Protein AF-A0A645BEC1-F1 (afdb_monomer_lite)

Foldseek 3Di:
DQCCCVPVVVNHGDPLVVVLCVLLPDDPPPPDDDDDDDDDDDDDDDDYDDDDDDDDDDDDDDDDDDDPPPDPPDPDPPPAAFEEWEWADVDQTKTAEAPAQLQSLCVSLRHHYLRPVDPGIDRDDLVSNLVRGLEYEYECPPPHADPPRDQVSQCDDPRRHYYDYDHNLLRRDDDSSVVCSSVRCCVRCVVVD

pLDDT: mean 81.05, std 24.25, range [28.83, 98.69]

InterPro domains:
  IPR054828 Vitamin B12-binding protein [NF038402] (78-176)

Organism: NCBI:txid1076179

Sequence (193 aa):
MRRLFVAALGVGEPGWLVEAARVWGPSGDTGSAVAGDAGAESADVESAGSESVGVESTGPESVGVEPTGSEPTGPQPTASRPTVAIAIWRDPWMVVGGRTYTSDVLERLGFANAFGGADRYPHVDVAAIRAAADLVLLPDEPYAFGPDDGPEVFRGGEHPVPSVCLDGRSITWYGPAMVGARRYLEEILAPWR

Radius of gyration: 27.13 Å; chains: 1; bounding box: 61×73×74 Å

Structure (mmCIF, N/CA/C/O backbone):
data_AF-A0A645BEC1-F1
#
_entry.id   AF-A0A645BEC1-F1
#
loop_
_atom_site.group_PDB
_atom_site.id
_atom_site.type_symbol
_atom_site.label_atom_id
_atom_site.label_alt_id
_atom_site.label_comp_id
_atom_site.label_asym_id
_atom_site.label_entity_id
_atom_site.label_seq_id
_atom_site.pdbx_PDB_ins_code
_atom_site.Cartn_x
_atom_site.Cartn_y
_atom_site.Cartn_z
_atom_site.occupancy
_atom_site.B_iso_or_equiv
_atom_site.auth_seq_id
_atom_site.auth_comp_id
_atom_site.auth_asym_id
_atom_site.auth_atom_id
_atom_site.pdbx_PDB_model_num
ATOM 1 N N . MET A 1 1 ? -16.064 -2.427 11.822 1.00 87.12 1 MET A N 1
ATOM 2 C CA . MET A 1 1 ? -15.439 -2.248 13.156 1.00 87.12 1 MET A CA 1
ATOM 3 C C . MET A 1 1 ? -16.340 -1.556 14.191 1.00 87.12 1 MET A C 1
ATOM 5 O O . MET A 1 1 ? -16.393 -2.074 15.295 1.00 87.12 1 MET A O 1
ATOM 9 N N . ARG A 1 2 ? -17.111 -0.491 13.888 1.00 90.81 2 ARG A N 1
ATOM 10 C CA . ARG A 1 2 ? -17.952 0.243 14.878 1.00 90.81 2 ARG A CA 1
ATOM 11 C C . ARG A 1 2 ? -18.780 -0.638 15.839 1.00 90.81 2 ARG A C 1
ATOM 13 O O . ARG A 1 2 ? -18.728 -0.426 17.045 1.00 90.81 2 ARG A O 1
ATOM 20 N N . ARG A 1 3 ? -19.486 -1.664 15.331 1.00 93.81 3 ARG A N 1
ATOM 21 C CA . ARG A 1 3 ? -20.292 -2.585 16.169 1.00 93.81 3 ARG A CA 1
ATOM 22 C C . ARG A 1 3 ? -19.471 -3.347 17.223 1.00 93.81 3 ARG A C 1
ATOM 24 O O . ARG A 1 3 ? -20.013 -3.626 18.282 1.00 93.81 3 ARG A O 1
ATOM 31 N N . LEU A 1 4 ? -18.194 -3.650 16.966 1.00 93.56 4 LEU A N 1
ATOM 32 C CA . LEU A 1 4 ? -17.321 -4.328 17.933 1.00 93.56 4 LEU A CA 1
ATOM 33 C C . LEU A 1 4 ? -17.120 -3.452 19.177 1.00 93.56 4 LEU A C 1
ATOM 35 O O . LEU A 1 4 ? -17.457 -3.863 20.280 1.00 93.56 4 LEU A O 1
ATOM 39 N N . PHE A 1 5 ? -16.645 -2.221 18.991 1.00 93.12 5 PHE A N 1
ATOM 40 C CA . PHE A 1 5 ? -16.343 -1.322 20.106 1.00 93.12 5 PHE A CA 1
ATOM 41 C C . PHE A 1 5 ? -17.599 -0.844 20.845 1.00 93.12 5 PHE A C 1
ATOM 43 O O . PHE A 1 5 ? -17.644 -0.902 22.072 1.00 93.12 5 PHE A O 1
ATOM 50 N N . VAL A 1 6 ? -18.643 -0.444 20.110 1.00 93.12 6 VAL A N 1
ATOM 51 C CA . VAL A 1 6 ? -19.861 0.116 20.715 1.00 93.12 6 VAL A CA 1
ATOM 52 C C . VAL A 1 6 ? -20.764 -0.970 21.304 1.00 93.12 6 VAL A C 1
ATOM 54 O O . VAL A 1 6 ? -21.188 -0.843 22.445 1.00 93.12 6 VAL A O 1
ATOM 57 N N . ALA A 1 7 ? -21.071 -2.032 20.548 1.00 92.25 7 ALA A N 1
ATOM 58 C CA . ALA A 1 7 ? -22.114 -2.990 20.931 1.00 92.25 7 ALA A CA 1
ATOM 59 C C . ALA A 1 7 ? -21.588 -4.271 21.598 1.00 92.25 7 ALA A C 1
ATOM 61 O O . ALA A 1 7 ? -22.313 -4.853 22.396 1.00 92.25 7 ALA A O 1
ATOM 62 N N . ALA A 1 8 ? -20.367 -4.722 21.284 1.00 94.50 8 ALA A N 1
ATOM 63 C CA . ALA A 1 8 ? -19.797 -5.929 21.895 1.00 94.50 8 ALA A CA 1
ATOM 64 C C . ALA A 1 8 ? -18.868 -5.631 23.085 1.00 94.50 8 ALA A C 1
ATOM 66 O O . ALA A 1 8 ? -18.820 -6.422 24.020 1.00 94.50 8 ALA A O 1
ATOM 67 N N . LEU A 1 9 ? -18.144 -4.504 23.061 1.00 95.56 9 LEU A N 1
ATOM 68 C CA . LEU A 1 9 ? -17.205 -4.116 24.125 1.00 95.56 9 LEU A CA 1
ATOM 69 C C . LEU A 1 9 ? -17.728 -2.998 25.045 1.00 95.56 9 LEU A C 1
ATOM 71 O O . LEU A 1 9 ? -17.229 -2.860 26.155 1.00 95.56 9 LEU A O 1
ATOM 75 N N . GLY A 1 10 ? -18.708 -2.198 24.610 1.00 95.62 10 GLY A N 1
ATOM 76 C CA . GLY A 1 10 ? -19.283 -1.109 25.413 1.00 95.62 10 GLY A CA 1
ATOM 77 C C . GLY A 1 10 ? -18.358 0.096 25.645 1.00 95.62 10 GLY A C 1
ATOM 78 O O . GLY A 1 10 ? -18.640 0.917 26.512 1.00 95.62 10 GLY A O 1
ATOM 79 N N . VAL A 1 11 ? -17.266 0.230 24.882 1.00 92.62 11 VAL A N 1
ATOM 80 C CA . VAL A 1 11 ? -16.194 1.229 25.111 1.00 92.62 11 VAL A CA 1
ATOM 81 C C . VAL A 1 11 ? -16.317 2.501 24.254 1.00 92.62 11 VAL A C 1
ATOM 83 O O . VAL A 1 11 ? -15.359 3.257 24.116 1.00 92.62 11 VAL A O 1
ATOM 86 N N . GLY A 1 12 ? -17.488 2.745 23.658 1.00 94.38 12 GLY A N 1
ATOM 87 C CA . GLY A 1 12 ? -17.703 3.850 22.714 1.00 94.38 12 GLY A CA 1
ATOM 88 C C . GLY A 1 12 ? -17.049 3.613 21.346 1.00 94.38 12 GLY A C 1
ATOM 89 O O . GLY A 1 12 ? -16.595 2.511 21.042 1.00 94.38 12 GLY A O 1
ATOM 90 N N . GLU A 1 13 ? -17.039 4.626 20.477 1.00 95.31 13 GLU A N 1
ATOM 91 C CA . GLU A 1 13 ? -16.350 4.541 19.182 1.00 95.31 13 GLU A CA 1
ATOM 92 C C . GLU A 1 13 ? -14.929 5.129 19.270 1.00 95.31 13 GLU A C 1
ATOM 94 O O . GLU A 1 13 ? -14.777 6.266 19.715 1.00 95.31 13 GLU A O 1
ATOM 99 N N . PRO A 1 14 ? -13.879 4.410 18.824 1.00 95.75 14 PRO A N 1
ATOM 100 C CA . PRO A 1 14 ? -12.521 4.945 18.830 1.00 95.75 14 PRO A CA 1
ATOM 101 C C . PRO A 1 14 ? -12.350 6.129 17.872 1.00 95.75 14 PRO A C 1
ATOM 103 O O . PRO A 1 14 ? -12.756 6.055 16.712 1.00 95.75 14 PRO A O 1
ATOM 106 N N . GLY A 1 15 ? -11.646 7.178 18.308 1.00 96.38 15 GLY A N 1
ATOM 107 C CA . GLY A 1 15 ? -11.397 8.374 17.489 1.00 96.38 15 GLY A CA 1
ATOM 108 C C . GLY A 1 15 ? -10.705 8.085 16.149 1.00 96.38 15 GLY A C 1
ATOM 109 O O . GLY A 1 15 ? -11.060 8.686 15.139 1.00 96.38 15 GLY A O 1
ATOM 110 N N . TRP A 1 16 ? -9.799 7.098 16.099 1.00 95.31 16 TRP A N 1
ATOM 111 C CA . TRP A 1 16 ? -9.160 6.672 14.845 1.00 95.31 16 TRP A CA 1
ATOM 112 C C . TRP A 1 16 ? -10.165 6.128 13.819 1.00 95.31 16 TRP A C 1
ATOM 114 O O . TRP A 1 16 ? -9.937 6.262 12.622 1.00 95.31 16 TRP A O 1
ATOM 124 N N . LEU A 1 17 ? -11.281 5.531 14.260 1.00 95.56 17 LEU A N 1
ATOM 125 C CA . LEU A 1 17 ? -12.302 4.979 13.367 1.00 95.56 17 LEU A CA 1
ATOM 126 C C . LEU A 1 17 ? -13.193 6.086 12.796 1.00 95.56 17 LEU A C 1
ATOM 128 O O . LEU A 1 17 ? -13.559 6.026 11.623 1.00 95.56 17 LEU A O 1
ATOM 132 N N . VAL A 1 18 ? -13.492 7.108 13.604 1.00 95.75 18 VAL A N 1
ATOM 133 C CA . VAL A 1 18 ? -14.190 8.324 13.158 1.00 95.75 18 VAL A CA 1
ATOM 134 C C . VAL A 1 18 ? -13.343 9.066 12.124 1.00 95.75 18 VAL A C 1
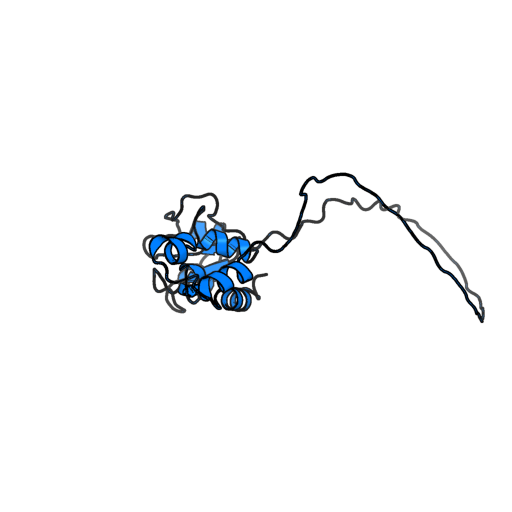ATOM 136 O O . VAL A 1 18 ? -13.839 9.398 11.050 1.00 95.75 18 VAL A O 1
ATOM 139 N N . GLU A 1 19 ? -12.052 9.260 12.407 1.00 95.44 19 GLU A N 1
ATOM 140 C CA . GLU A 1 19 ? -11.126 9.923 11.485 1.00 95.44 19 GLU A CA 1
ATOM 141 C C . GLU A 1 19 ? -10.924 9.117 10.197 1.00 95.44 19 GLU A C 1
ATOM 143 O O . GLU A 1 19 ? -11.034 9.667 9.103 1.00 95.44 19 GLU A O 1
ATOM 148 N N . ALA A 1 20 ? -10.729 7.797 10.292 1.00 94.94 20 ALA A N 1
ATOM 149 C CA . ALA A 1 20 ? -10.627 6.940 9.115 1.00 94.94 20 ALA A CA 1
ATOM 150 C C . ALA A 1 20 ? -11.896 7.007 8.245 1.00 94.94 20 ALA A C 1
ATOM 152 O O . ALA A 1 20 ? -11.789 7.099 7.026 1.00 94.94 20 ALA A O 1
ATOM 153 N N . ALA A 1 21 ? -13.091 7.024 8.848 1.00 93.81 21 ALA A N 1
ATOM 154 C CA . ALA A 1 21 ? -14.345 7.177 8.110 1.00 93.81 21 ALA A CA 1
ATOM 155 C C . ALA A 1 21 ? -14.478 8.558 7.438 1.00 93.81 21 ALA A C 1
ATOM 157 O O . ALA A 1 21 ? -14.995 8.637 6.326 1.00 93.81 21 ALA A O 1
ATOM 158 N N . ARG A 1 22 ? -13.986 9.629 8.076 1.00 95.12 22 ARG A N 1
ATOM 159 C CA . ARG A 1 22 ? -13.961 10.991 7.514 1.00 95.12 22 ARG A CA 1
ATOM 160 C C . ARG A 1 22 ? -12.992 11.123 6.335 1.00 95.12 22 ARG A C 1
ATOM 162 O O . ARG A 1 22 ? -13.306 11.794 5.361 1.00 95.12 22 ARG A O 1
ATOM 169 N N . VAL A 1 23 ? -11.816 10.505 6.440 1.00 95.38 23 VAL A N 1
ATOM 170 C CA . VAL A 1 23 ? -10.691 10.662 5.498 1.00 95.38 23 VAL A CA 1
ATOM 171 C C . VAL A 1 23 ? -10.770 9.690 4.314 1.00 95.38 23 VAL A C 1
ATOM 173 O O . VAL A 1 23 ? -10.412 10.052 3.192 1.00 95.38 23 VAL A O 1
ATOM 176 N N . TRP A 1 24 ? -11.247 8.464 4.544 1.00 94.44 24 TRP A N 1
ATOM 177 C CA . TRP A 1 24 ? -11.338 7.398 3.534 1.00 94.44 24 TRP A CA 1
ATOM 178 C C . TRP A 1 24 ? -12.768 7.085 3.079 1.00 94.44 24 TRP A C 1
ATOM 180 O O . TRP A 1 24 ? -12.957 6.235 2.201 1.00 94.44 24 TRP A O 1
ATOM 190 N N . GLY A 1 25 ? -13.772 7.739 3.670 1.00 90.94 25 GLY A N 1
ATOM 191 C CA . GLY A 1 25 ? -15.164 7.654 3.234 1.00 90.94 25 GLY A CA 1
ATOM 192 C C . GLY A 1 25 ? -15.350 8.092 1.774 1.00 90.94 25 GLY A C 1
ATOM 193 O O . GLY A 1 25 ? -14.432 8.649 1.169 1.00 90.94 25 GLY A O 1
ATOM 194 N N . PRO A 1 26 ? -16.519 7.815 1.172 1.00 85.06 26 PRO A N 1
ATOM 195 C CA . PRO A 1 26 ? -16.818 8.308 -0.166 1.00 85.06 26 PRO A CA 1
ATOM 196 C C . PRO A 1 26 ? -16.730 9.839 -0.190 1.00 85.06 26 PRO A C 1
ATOM 198 O O . PRO A 1 26 ? -17.404 10.515 0.590 1.00 85.06 26 PRO A O 1
ATOM 201 N N . SER A 1 27 ? -15.915 10.378 -1.099 1.00 69.31 27 SER A N 1
ATOM 202 C CA . SER A 1 27 ? -16.000 11.784 -1.492 1.00 69.31 27 SER A CA 1
ATOM 203 C C . SER A 1 27 ? -17.429 12.060 -1.959 1.00 69.31 27 SER A C 1
ATOM 205 O O . SER A 1 27 ? -17.992 11.258 -2.703 1.00 69.31 27 SER A O 1
ATOM 207 N N . GLY A 1 28 ? -18.023 13.153 -1.482 1.00 54.34 28 GLY A N 1
ATOM 208 C CA . GLY A 1 28 ? -19.454 13.430 -1.616 1.00 54.34 28 GLY A CA 1
ATOM 209 C C . GLY A 1 28 ? -19.919 13.846 -3.011 1.00 54.34 28 GLY A C 1
ATOM 210 O O . GLY A 1 28 ? -20.521 14.908 -3.140 1.00 54.34 28 GLY A O 1
ATOM 211 N N . ASP A 1 29 ? -19.723 13.003 -4.024 1.00 48.50 29 ASP A N 1
ATOM 212 C CA . ASP A 1 29 ? -20.559 13.039 -5.224 1.00 48.50 29 ASP A CA 1
ATOM 213 C C . ASP A 1 29 ? -21.917 12.424 -4.877 1.00 48.50 29 ASP A C 1
ATOM 215 O O . ASP A 1 29 ? -22.121 11.209 -4.924 1.00 48.50 29 ASP A O 1
ATOM 219 N N . THR A 1 30 ? -22.877 13.284 -4.531 1.00 48.91 30 THR A N 1
ATOM 220 C CA . THR A 1 30 ? -24.291 12.898 -4.383 1.00 48.91 30 THR A CA 1
ATOM 221 C C . THR A 1 30 ? -24.933 12.732 -5.771 1.00 48.91 30 THR A C 1
ATOM 223 O O . THR A 1 30 ? -25.912 13.389 -6.120 1.00 48.91 30 THR A O 1
ATOM 226 N N . GLY A 1 31 ? -24.335 11.876 -6.601 1.00 39.41 31 GLY A N 1
ATOM 227 C CA . GLY A 1 31 ? -24.750 11.610 -7.973 1.00 39.41 31 GLY A CA 1
ATOM 228 C C . GLY A 1 31 ? -25.944 10.660 -8.034 1.00 39.41 31 GLY A C 1
ATOM 229 O O . GLY A 1 31 ? -25.774 9.446 -8.011 1.00 39.41 31 GLY A O 1
ATOM 230 N N . SER A 1 32 ? -27.144 11.226 -8.182 1.00 39.94 32 SER A N 1
ATOM 231 C CA . SER A 1 32 ? -28.412 10.515 -8.417 1.00 39.94 32 SER A CA 1
ATOM 232 C C . SER A 1 32 ? -28.940 9.659 -7.253 1.00 39.94 32 SER A C 1
ATOM 234 O O . SER A 1 32 ? -29.057 8.435 -7.326 1.00 39.94 32 SER A O 1
ATOM 236 N N . ALA A 1 33 ? -29.396 10.341 -6.200 1.00 38.34 33 ALA A N 1
ATOM 237 C CA . ALA A 1 33 ? -30.586 9.880 -5.491 1.00 38.34 33 ALA A CA 1
ATOM 238 C C . ALA A 1 33 ? -31.824 10.376 -6.259 1.00 38.34 33 ALA A C 1
ATOM 240 O O . ALA A 1 33 ? -32.022 11.582 -6.393 1.00 38.34 33 ALA A O 1
ATOM 241 N N . VAL A 1 34 ? -32.664 9.464 -6.755 1.00 43.38 34 VAL A N 1
ATOM 242 C CA . VAL A 1 34 ? -33.959 9.821 -7.361 1.00 43.38 34 VAL A CA 1
ATOM 243 C C . VAL A 1 34 ? -34.962 10.224 -6.276 1.00 43.38 34 VAL A C 1
ATOM 245 O O . VAL A 1 34 ? -35.646 9.389 -5.689 1.00 43.38 34 VAL A O 1
ATOM 248 N N . ALA A 1 35 ? -35.050 11.530 -6.049 1.00 37.50 35 ALA A N 1
ATOM 249 C CA . ALA A 1 35 ? -36.202 12.244 -5.507 1.00 37.50 35 ALA A CA 1
ATOM 250 C C . ALA A 1 35 ? -36.497 13.378 -6.509 1.00 37.50 35 ALA A C 1
ATOM 252 O O . ALA A 1 35 ? -35.571 13.950 -7.072 1.00 37.50 35 ALA A O 1
ATOM 253 N N . GLY A 1 36 ? -37.734 13.706 -6.862 1.00 32.66 36 GLY A N 1
ATOM 254 C CA . GLY A 1 36 ? -38.940 13.675 -6.044 1.00 32.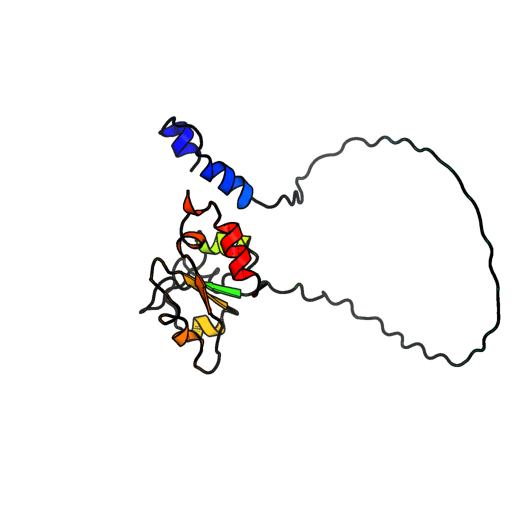66 36 GLY A CA 1
ATOM 255 C C . GLY A 1 36 ? -39.463 15.108 -6.050 1.00 32.66 36 GLY A C 1
ATOM 256 O O . GLY A 1 36 ? -38.961 15.937 -5.302 1.00 32.66 36 GLY A O 1
ATOM 257 N N . ASP A 1 37 ? -40.371 15.393 -6.982 1.00 33.84 37 ASP A N 1
ATOM 258 C CA . ASP A 1 37 ? -40.862 16.734 -7.322 1.00 33.84 37 ASP A CA 1
ATOM 259 C C . ASP A 1 37 ? -41.432 17.514 -6.123 1.00 33.84 37 ASP A C 1
ATOM 261 O O . ASP A 1 37 ? -42.259 16.973 -5.387 1.00 33.84 37 ASP A O 1
ATOM 265 N N . ALA A 1 38 ? -41.020 18.783 -5.975 1.00 33.44 38 ALA A N 1
ATOM 266 C CA . ALA A 1 38 ? -41.797 19.848 -5.331 1.00 33.44 38 ALA A CA 1
ATOM 267 C C . ALA A 1 38 ? -41.145 21.244 -5.485 1.00 33.44 38 ALA A C 1
ATOM 269 O O . ALA A 1 38 ? -40.113 21.521 -4.880 1.00 33.44 38 ALA A O 1
ATOM 270 N N . GLY A 1 39 ? -41.841 22.153 -6.178 1.00 28.83 39 GLY A N 1
ATOM 271 C CA . GLY A 1 39 ? -42.007 23.556 -5.755 1.00 28.83 39 GLY A CA 1
ATOM 272 C C . GLY A 1 39 ? -40.825 24.528 -5.894 1.00 28.83 39 GLY A C 1
ATOM 273 O O . GLY A 1 39 ? -40.002 24.662 -4.993 1.00 28.83 39 GLY A O 1
ATOM 274 N N . ALA A 1 40 ? -40.844 25.328 -6.962 1.00 31.59 40 ALA A N 1
ATOM 275 C CA . ALA A 1 40 ? -40.138 26.610 -7.027 1.00 31.59 40 ALA A CA 1
ATOM 276 C C . ALA A 1 40 ? -41.048 27.762 -6.563 1.00 31.59 40 ALA A C 1
ATOM 278 O O . ALA A 1 40 ? -42.249 27.707 -6.808 1.00 31.59 40 ALA A O 1
ATOM 279 N N . GLU A 1 41 ? -40.469 28.833 -6.010 1.00 29.80 41 GLU A N 1
ATOM 280 C CA . GLU A 1 41 ? -41.026 30.196 -6.065 1.00 29.80 41 GLU A CA 1
ATOM 281 C C . GLU A 1 41 ? -39.888 31.236 -5.970 1.00 29.80 41 GLU A C 1
ATOM 283 O O . GLU A 1 41 ? -38.823 30.960 -5.414 1.00 29.80 41 GLU A O 1
ATOM 288 N N . SER A 1 42 ? -40.083 32.401 -6.591 1.00 35.34 42 SER A N 1
ATOM 289 C CA . SER A 1 42 ? -39.033 33.354 -6.996 1.00 35.34 42 SER A CA 1
ATOM 290 C C . SER A 1 42 ? -39.253 34.771 -6.452 1.00 35.34 42 SER A C 1
ATOM 292 O O . SER A 1 42 ? -40.382 35.139 -6.138 1.00 35.34 42 SER A O 1
ATOM 294 N N . ALA A 1 43 ? -38.201 35.602 -6.427 1.00 31.30 43 ALA A N 1
ATOM 295 C CA . ALA A 1 43 ? -38.335 37.060 -6.316 1.00 31.30 43 ALA A CA 1
ATOM 296 C C . ALA A 1 43 ? -37.144 37.811 -6.952 1.00 31.30 43 ALA A C 1
ATOM 298 O O . ALA A 1 43 ? -35.999 37.641 -6.533 1.00 31.30 43 ALA A O 1
ATOM 299 N N . ASP A 1 44 ? -37.440 38.653 -7.943 1.00 32.53 44 ASP A N 1
ATOM 300 C CA . ASP A 1 44 ? -36.528 39.554 -8.664 1.00 32.53 44 ASP A CA 1
ATOM 301 C C . ASP A 1 44 ? -36.296 40.898 -7.939 1.00 32.53 44 ASP A C 1
ATOM 303 O O . ASP A 1 44 ? -37.194 41.360 -7.237 1.00 32.53 44 ASP A O 1
ATOM 307 N N . VAL A 1 45 ? -35.165 41.584 -8.203 1.00 41.44 45 VAL A N 1
ATOM 308 C CA . VAL A 1 45 ? -34.983 43.058 -8.068 1.00 41.44 45 VAL A CA 1
ATOM 309 C C . VAL A 1 45 ? -33.904 43.578 -9.055 1.00 41.44 45 VAL A C 1
ATOM 311 O O . VAL A 1 45 ? -32.881 42.925 -9.253 1.00 41.44 45 VAL A O 1
ATOM 314 N N . GLU A 1 46 ? -34.119 44.768 -9.643 1.00 30.05 46 GLU A N 1
ATOM 315 C CA . GLU A 1 46 ? -33.218 45.498 -10.574 1.00 30.05 46 GLU A CA 1
ATOM 316 C C . GLU A 1 46 ? -32.330 46.593 -9.876 1.00 30.05 46 GLU A C 1
ATOM 318 O O . GLU A 1 46 ? -32.285 46.634 -8.652 1.00 30.05 46 GLU A O 1
ATOM 323 N N . SER A 1 47 ? -31.610 47.557 -10.499 1.00 36.53 47 SER A N 1
ATOM 324 C CA . SER A 1 47 ? -31.394 47.977 -11.910 1.00 36.53 47 SER A CA 1
ATOM 325 C C . SER A 1 47 ? -30.133 48.861 -12.070 1.00 36.53 47 SER A C 1
ATOM 327 O O . SER A 1 47 ? -29.670 49.426 -11.083 1.00 36.53 47 SER A O 1
ATOM 329 N N . ALA A 1 48 ? -29.720 49.095 -13.329 1.00 33.50 48 ALA A N 1
ATOM 330 C CA . ALA A 1 48 ? -28.888 50.219 -13.829 1.00 33.50 48 ALA A CA 1
ATOM 331 C C . ALA A 1 48 ? -27.428 50.384 -13.304 1.00 33.50 48 ALA A C 1
ATOM 333 O O . ALA A 1 48 ? -27.093 49.992 -12.195 1.00 33.50 48 ALA A O 1
ATOM 334 N N . GLY A 1 49 ? -26.487 50.997 -14.042 1.00 29.92 49 GLY A N 1
ATOM 335 C CA . GLY A 1 49 ? -26.499 51.508 -15.426 1.00 29.92 49 GLY A CA 1
ATOM 336 C C . GLY A 1 49 ? -25.276 52.407 -15.734 1.00 29.92 49 GLY A C 1
ATOM 337 O O . GLY A 1 49 ? -24.611 52.843 -14.798 1.00 29.92 49 GLY A O 1
ATOM 338 N N . SER A 1 50 ? -25.046 52.728 -17.023 1.00 43.25 50 SER A N 1
ATOM 339 C CA . SER A 1 50 ? -24.077 53.735 -17.548 1.00 43.25 50 SER A CA 1
ATOM 340 C C . SER A 1 50 ? -22.565 53.428 -17.382 1.00 43.25 50 SER A C 1
ATOM 342 O O . SER A 1 50 ? -22.169 52.727 -16.463 1.00 43.25 50 SER A O 1
ATOM 344 N N . GLU A 1 51 ? -21.629 53.886 -18.231 1.00 34.53 51 GLU A N 1
ATOM 345 C CA . GLU A 1 51 ? -21.660 54.726 -19.453 1.00 34.53 51 GLU A CA 1
ATOM 346 C C . GLU A 1 51 ? -20.376 54.518 -20.306 1.00 34.53 51 GLU A C 1
ATOM 348 O O . GLU A 1 51 ? -19.463 53.796 -19.908 1.00 34.53 51 GLU A O 1
ATOM 353 N N . SER A 1 52 ? -20.314 55.113 -21.505 1.00 42.44 52 SER A N 1
ATOM 354 C CA . SER A 1 52 ? -19.350 54.790 -22.575 1.00 42.44 52 SER A CA 1
ATOM 355 C C . SER A 1 52 ? -18.619 56.007 -23.160 1.00 42.44 52 SER A C 1
ATOM 357 O O . SER A 1 52 ? -19.264 57.014 -23.447 1.00 42.44 52 SER A O 1
ATOM 359 N N . VAL A 1 53 ? -17.330 55.866 -23.503 1.00 37.44 53 VAL A N 1
ATOM 360 C CA . VAL A 1 53 ? -16.606 56.744 -24.452 1.00 37.44 53 VAL A CA 1
ATOM 361 C C . VAL A 1 53 ? -15.687 55.883 -25.327 1.00 37.44 53 VAL A C 1
ATOM 363 O O . VAL A 1 53 ? -15.030 54.980 -24.814 1.00 37.44 53 VAL A O 1
ATOM 366 N N . GLY A 1 54 ? -15.639 56.144 -26.636 1.00 38.00 54 GLY A N 1
ATOM 367 C CA . GLY A 1 54 ? -14.774 55.432 -27.586 1.00 38.00 54 GLY A CA 1
ATOM 368 C C . GLY A 1 54 ? -13.822 56.359 -28.346 1.00 38.00 54 GLY A C 1
ATOM 369 O O . GLY A 1 54 ? -13.891 57.579 -28.205 1.00 38.00 54 GLY A O 1
ATOM 370 N N . VAL A 1 55 ? -12.965 55.777 -29.190 1.00 48.72 55 VAL A N 1
ATOM 371 C CA . VAL A 1 55 ? -12.362 56.472 -30.338 1.00 48.72 55 VAL A CA 1
ATOM 372 C C . VAL A 1 55 ? -11.988 55.464 -31.431 1.00 48.72 55 VAL A C 1
ATOM 374 O O . VAL A 1 55 ? -11.722 54.297 -31.150 1.00 48.72 55 VAL A O 1
ATOM 377 N N . GLU A 1 56 ? -12.011 55.919 -32.679 1.00 39.31 56 GLU A N 1
ATOM 378 C CA . GLU A 1 56 ? -11.911 55.113 -33.901 1.00 39.31 56 GLU A CA 1
ATOM 379 C C . GLU A 1 56 ? -10.540 55.297 -34.582 1.00 39.31 56 GLU A C 1
ATOM 381 O O . GLU A 1 56 ? -9.948 56.366 -34.424 1.00 39.31 56 GLU A O 1
ATOM 386 N N . SER A 1 57 ? -10.079 54.335 -35.408 1.00 39.16 57 SER A N 1
ATOM 387 C CA . SER A 1 57 ? -9.496 54.609 -36.752 1.00 39.16 57 SER A CA 1
ATOM 388 C C . SER A 1 57 ? -8.955 53.375 -37.513 1.00 39.16 57 SER A C 1
ATOM 390 O O . SER A 1 57 ? -7.994 52.747 -37.087 1.00 39.16 57 SER A O 1
ATOM 392 N N . THR A 1 58 ? -9.536 53.148 -38.703 1.00 37.12 58 THR A N 1
ATOM 393 C CA . THR A 1 58 ? -8.916 52.781 -40.011 1.00 37.12 58 THR A CA 1
ATOM 394 C C . THR A 1 58 ? -8.006 51.539 -40.180 1.00 37.12 58 THR A C 1
ATOM 396 O O . THR A 1 58 ? -6.977 51.412 -39.527 1.00 37.12 58 THR A O 1
ATOM 399 N N . GLY A 1 59 ? -8.346 50.685 -41.168 1.00 38.62 59 GLY A N 1
ATOM 400 C CA . GLY A 1 59 ? -7.619 49.459 -41.584 1.00 38.62 59 GLY A CA 1
ATOM 401 C C . GLY A 1 59 ? -6.395 49.669 -42.511 1.00 38.62 59 GLY A C 1
ATOM 402 O O . GLY A 1 59 ? -5.790 50.739 -42.444 1.00 38.62 59 GLY A O 1
ATOM 403 N N . PRO A 1 60 ? -6.000 48.688 -43.368 1.00 50.84 60 PRO A N 1
ATOM 404 C CA . PRO A 1 60 ? -6.909 48.023 -44.317 1.00 50.84 60 PRO A CA 1
ATOM 405 C C . PRO A 1 60 ? -6.803 46.481 -44.475 1.00 50.84 60 PRO A C 1
ATOM 407 O O . PRO A 1 60 ? -5.836 45.825 -44.103 1.00 50.84 60 PRO A O 1
ATOM 410 N N . GLU A 1 61 ? -7.856 45.956 -45.102 1.00 34.16 61 GLU A N 1
ATOM 411 C CA . GLU A 1 61 ? -8.102 44.639 -45.716 1.00 34.16 61 GLU A CA 1
ATOM 412 C C . GLU A 1 61 ? -6.965 43.933 -46.501 1.00 34.16 61 GLU A C 1
ATOM 414 O O . GLU A 1 61 ? -6.225 44.579 -47.243 1.00 34.16 61 GLU A O 1
ATOM 419 N N . SER A 1 62 ? -6.941 42.581 -46.484 1.00 39.84 62 SER A N 1
ATOM 420 C CA . SER A 1 62 ? -7.184 41.736 -47.689 1.00 39.84 62 SER A CA 1
ATOM 421 C C . SER A 1 62 ? -6.997 40.208 -47.496 1.00 39.84 62 SER A C 1
ATOM 423 O O . SER A 1 62 ? -6.165 39.763 -46.716 1.00 39.84 62 SER A O 1
ATOM 425 N N . VAL A 1 63 ? -7.710 39.440 -48.339 1.00 41.75 63 VAL A N 1
ATOM 426 C CA . VAL A 1 63 ? -7.615 37.984 -48.639 1.00 41.75 63 VAL A CA 1
ATOM 427 C C . VAL A 1 63 ? -8.016 37.000 -47.528 1.00 41.75 63 VAL A C 1
ATOM 429 O O . VAL A 1 63 ? -7.267 36.725 -46.598 1.00 41.75 63 VAL A O 1
ATOM 432 N N . GLY A 1 64 ? -9.174 36.361 -47.718 1.00 42.50 64 GLY A N 1
ATOM 433 C CA . GLY A 1 64 ? -9.589 35.184 -46.955 1.00 42.50 64 GLY A CA 1
ATOM 434 C C . GLY A 1 64 ? -9.275 33.863 -47.665 1.00 42.50 64 GLY A C 1
ATOM 435 O O . GLY A 1 64 ? -9.301 33.779 -48.892 1.00 42.50 64 GLY A O 1
ATOM 436 N N . VAL A 1 65 ? -9.065 32.819 -46.864 1.00 54.22 65 VAL A N 1
ATOM 437 C CA . VAL A 1 65 ? -9.367 31.420 -47.195 1.00 54.22 65 VAL A CA 1
ATOM 438 C C . VAL A 1 65 ? -9.962 30.818 -45.927 1.00 54.22 65 VAL A C 1
ATOM 440 O O . VAL A 1 65 ? -9.286 30.791 -44.902 1.00 54.22 65 VAL A O 1
ATOM 443 N N . GLU A 1 66 ? -11.206 30.348 -45.976 1.00 52.50 66 GLU A N 1
ATOM 444 C CA . GLU A 1 66 ? -11.781 29.559 -44.885 1.00 52.50 66 GLU A CA 1
ATOM 445 C C . GLU A 1 66 ? -11.425 28.080 -45.086 1.00 52.50 66 GLU A C 1
ATOM 447 O O . GLU A 1 66 ? -11.916 27.462 -46.035 1.00 52.50 66 GLU A O 1
ATOM 452 N N . PRO A 1 67 ? -10.614 27.457 -44.216 1.00 48.22 67 PRO A N 1
ATOM 453 C CA . PRO A 1 67 ? -10.648 26.017 -44.074 1.00 48.22 67 PRO A CA 1
ATOM 454 C C . PRO A 1 67 ? -11.871 25.665 -43.223 1.00 48.22 67 PRO A C 1
ATOM 456 O O . PRO A 1 67 ? -11.859 25.842 -42.006 1.00 48.22 67 PRO A O 1
ATOM 459 N N . THR A 1 68 ? -12.926 25.129 -43.843 1.00 52.78 68 THR A N 1
ATOM 460 C CA . THR A 1 68 ? -14.038 24.485 -43.122 1.00 52.78 68 THR A CA 1
ATOM 461 C C . THR A 1 68 ? -13.554 23.172 -42.492 1.00 52.78 68 THR A C 1
ATOM 463 O O . THR A 1 68 ? -13.887 22.073 -42.931 1.00 52.78 68 THR A O 1
ATOM 466 N N . GLY A 1 69 ? -12.712 23.288 -41.468 1.00 38.78 69 GLY A N 1
ATOM 467 C CA . GLY A 1 69 ? -12.311 22.196 -40.602 1.00 38.78 69 GLY A CA 1
ATOM 468 C C . GLY A 1 69 ? -13.368 22.006 -39.529 1.00 38.78 69 GLY A C 1
ATOM 469 O O . GLY A 1 69 ? -13.262 22.585 -38.454 1.00 38.78 69 GLY A O 1
ATOM 470 N N . SER A 1 70 ? -14.386 21.190 -39.805 1.00 52.72 70 SER A N 1
ATOM 471 C CA . SER A 1 70 ? -15.178 20.606 -38.724 1.00 52.72 70 SER A CA 1
ATOM 472 C C . SER A 1 70 ? -14.250 19.707 -37.913 1.00 52.72 70 SER A C 1
ATOM 474 O O . SER A 1 70 ? -13.956 18.588 -38.336 1.00 52.72 70 SER A O 1
ATOM 476 N N . GLU A 1 71 ? -13.751 20.208 -36.781 1.00 50.41 71 GLU A N 1
ATOM 477 C CA . GLU A 1 71 ? -13.010 19.382 -35.834 1.00 50.41 71 GLU A CA 1
ATOM 478 C C . GLU A 1 71 ? -13.870 18.164 -35.475 1.00 50.41 71 GLU A C 1
ATOM 480 O O . GLU A 1 71 ? -15.015 18.326 -35.036 1.00 50.41 71 GLU A O 1
ATOM 485 N N . PRO A 1 72 ? -13.367 16.932 -35.660 1.00 52.19 72 PRO A N 1
ATOM 486 C CA . PRO A 1 72 ? -14.030 15.787 -35.084 1.00 52.19 72 PRO A CA 1
ATOM 487 C C . PRO A 1 72 ? -13.890 15.911 -33.569 1.00 52.19 72 PRO A C 1
ATOM 489 O O . PRO A 1 72 ? -12.831 15.613 -33.015 1.00 52.19 72 PRO A O 1
ATOM 492 N N . THR A 1 73 ? -14.975 16.296 -32.891 1.00 54.72 73 THR A N 1
ATOM 493 C CA . THR A 1 73 ? -15.141 16.109 -31.444 1.00 54.72 73 THR A CA 1
ATOM 494 C C . THR A 1 73 ? -15.250 14.612 -31.152 1.00 54.72 73 THR A C 1
ATOM 496 O O . THR A 1 73 ? -16.293 14.091 -30.757 1.00 54.72 73 THR A O 1
ATOM 499 N N . GLY A 1 74 ? -14.156 13.889 -31.390 1.00 53.94 74 GLY A N 1
ATOM 500 C CA . GLY A 1 74 ? -13.937 12.587 -30.798 1.00 53.94 74 GLY A CA 1
ATOM 501 C C . GLY A 1 74 ? -13.910 12.746 -29.277 1.00 53.94 74 GLY A C 1
ATOM 502 O O . GLY A 1 74 ? -13.551 13.821 -28.778 1.00 53.94 74 GLY A O 1
ATOM 503 N N . PRO A 1 75 ? -14.293 11.707 -28.519 1.00 59.75 75 PRO A N 1
ATOM 504 C CA . PRO A 1 75 ? -14.126 11.733 -27.077 1.00 59.75 75 PRO A CA 1
ATOM 505 C C . PRO A 1 75 ? -12.651 12.002 -26.774 1.00 59.75 75 PRO A C 1
ATOM 507 O O . PRO A 1 75 ? -11.782 11.213 -27.150 1.00 59.75 75 PRO A O 1
ATOM 510 N N . GLN A 1 76 ? -12.376 13.132 -26.118 1.00 44.31 76 GLN A N 1
ATOM 511 C CA . GLN A 1 76 ? -11.057 13.409 -25.559 1.00 44.31 76 GLN A CA 1
ATOM 512 C C . GLN A 1 76 ? -10.675 12.196 -24.701 1.00 44.31 76 GLN A C 1
ATOM 514 O O . GLN A 1 76 ? -11.514 11.767 -23.899 1.00 44.31 76 GLN A O 1
ATOM 519 N N . PRO A 1 77 ? -9.475 11.608 -24.859 1.00 48.22 77 PRO A N 1
ATOM 520 C CA . PRO A 1 77 ? -9.064 10.501 -24.014 1.00 48.22 77 PRO A CA 1
ATOM 521 C C . PRO A 1 77 ? -9.043 11.003 -22.571 1.00 48.22 77 PRO A C 1
ATOM 523 O O . PRO A 1 77 ? -8.169 11.773 -22.178 1.00 48.22 77 PRO A O 1
ATOM 526 N N . THR A 1 78 ? -10.036 10.586 -21.784 1.00 52.75 78 THR A N 1
ATOM 527 C CA . THR A 1 78 ? -10.041 10.791 -20.338 1.00 52.75 78 THR A CA 1
ATOM 528 C C . THR A 1 78 ? -8.753 10.180 -19.817 1.00 52.75 78 THR A C 1
ATOM 530 O O . THR A 1 78 ? -8.575 8.971 -19.985 1.00 52.75 78 THR A O 1
ATOM 533 N N . ALA A 1 79 ? -7.857 11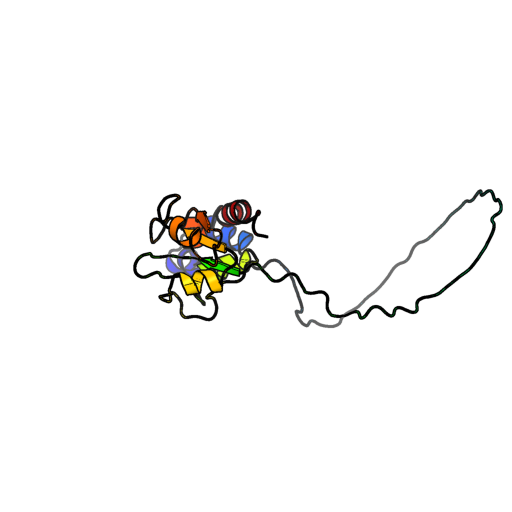.002 -19.260 1.00 64.06 79 ALA A N 1
ATOM 534 C CA . ALA A 1 79 ? -6.530 10.565 -18.842 1.00 64.06 79 ALA A CA 1
ATOM 535 C C . ALA A 1 79 ? -6.650 9.270 -18.026 1.00 64.06 79 ALA A C 1
ATOM 537 O O . ALA A 1 79 ? -7.327 9.234 -16.994 1.00 64.06 79 ALA A O 1
ATOM 538 N N . SER A 1 80 ? -6.086 8.181 -18.552 1.00 82.31 80 SER A N 1
ATOM 539 C CA . SER A 1 80 ? -6.205 6.868 -17.929 1.00 82.31 80 SER A CA 1
ATOM 540 C C . SER A 1 80 ? -5.507 6.905 -16.580 1.00 82.31 80 SER A C 1
ATOM 542 O O . SER A 1 80 ? -4.373 7.373 -16.489 1.00 82.31 80 SER A O 1
ATOM 544 N N . ARG A 1 81 ? -6.176 6.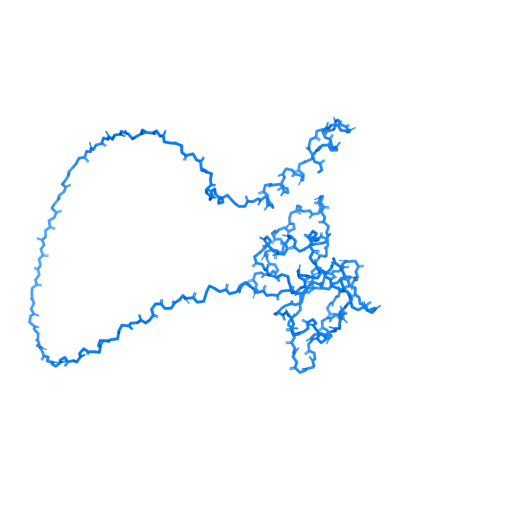399 -15.539 1.00 90.62 81 ARG A N 1
ATOM 545 C CA . ARG A 1 81 ? -5.577 6.279 -14.207 1.00 90.62 81 ARG A CA 1
ATOM 546 C C . ARG A 1 81 ? -4.253 5.510 -14.316 1.00 90.62 81 ARG A C 1
ATOM 548 O O . ARG A 1 81 ? -4.281 4.427 -14.903 1.00 90.62 81 ARG A O 1
ATOM 555 N N . PRO A 1 82 ? -3.145 6.011 -13.745 1.00 95.62 82 PRO A N 1
ATOM 556 C CA . PRO A 1 82 ? -1.878 5.293 -13.752 1.00 95.62 82 PRO A CA 1
ATOM 557 C C . PRO A 1 82 ? -2.036 3.919 -13.094 1.00 95.62 82 PRO A C 1
ATOM 559 O O . PRO A 1 82 ? -2.711 3.775 -12.064 1.00 95.62 82 PRO A O 1
ATOM 562 N N . THR A 1 83 ? -1.449 2.905 -13.719 1.00 97.94 83 THR A N 1
ATOM 563 C CA . THR A 1 83 ? -1.623 1.496 -13.372 1.00 97.94 83 THR A CA 1
ATOM 564 C C . THR A 1 83 ? -0.477 1.037 -12.484 1.00 97.94 83 THR A C 1
ATOM 566 O O . THR A 1 83 ? 0.696 1.193 -12.811 1.00 97.94 83 THR A O 1
ATOM 569 N N . VAL A 1 84 ? -0.810 0.469 -11.332 1.00 98.62 84 VAL A N 1
ATOM 570 C CA . VAL A 1 84 ? 0.131 0.222 -10.242 1.00 98.62 84 VAL A CA 1
ATOM 571 C C . VAL A 1 84 ? 0.070 -1.236 -9.816 1.00 98.62 84 VAL A C 1
ATOM 573 O O . VAL A 1 84 ? -1.003 -1.762 -9.520 1.00 98.62 84 VAL A O 1
ATOM 576 N N . ALA A 1 85 ? 1.230 -1.882 -9.729 1.00 98.62 85 ALA A N 1
ATOM 577 C CA . ALA A 1 85 ? 1.379 -3.164 -9.051 1.00 98.62 85 ALA A CA 1
ATOM 578 C C . ALA A 1 85 ? 1.899 -2.936 -7.627 1.00 98.62 85 ALA A C 1
ATOM 580 O O . ALA A 1 85 ? 2.845 -2.178 -7.434 1.00 98.62 85 ALA A O 1
ATOM 581 N N . ILE A 1 86 ? 1.332 -3.612 -6.627 1.00 98.69 86 ILE A N 1
ATOM 582 C CA . ILE A 1 86 ? 1.903 -3.653 -5.272 1.00 98.69 86 ILE A CA 1
ATOM 583 C C . ILE A 1 86 ? 2.486 -5.044 -5.058 1.00 98.69 86 ILE A C 1
ATOM 585 O O . ILE A 1 86 ? 1.720 -6.007 -5.012 1.00 98.69 86 ILE A O 1
ATOM 589 N N . ALA A 1 87 ? 3.807 -5.168 -4.929 1.00 98.50 87 ALA A N 1
ATOM 590 C CA . ALA A 1 87 ? 4.414 -6.427 -4.504 1.00 98.50 87 ALA A CA 1
ATOM 591 C C . ALA A 1 87 ? 4.305 -6.563 -2.980 1.00 98.50 87 ALA A C 1
ATOM 593 O O . ALA A 1 87 ? 4.425 -5.580 -2.260 1.00 98.50 87 ALA A O 1
ATOM 594 N N . ILE A 1 88 ? 4.072 -7.773 -2.480 1.00 97.75 88 ILE A N 1
ATOM 595 C CA . ILE A 1 88 ? 3.985 -8.059 -1.035 1.00 97.75 88 ILE A CA 1
ATOM 596 C C . ILE A 1 88 ? 4.899 -9.200 -0.593 1.00 97.75 88 ILE A C 1
ATOM 598 O O . ILE A 1 88 ? 5.035 -9.437 0.604 1.00 97.75 88 ILE A O 1
ATOM 602 N N . TRP A 1 89 ? 5.511 -9.918 -1.537 1.00 97.94 89 TRP A N 1
ATOM 603 C CA . TRP A 1 89 ? 6.451 -10.995 -1.246 1.00 97.94 89 TRP A CA 1
ATOM 604 C C . TRP A 1 89 ? 7.444 -11.195 -2.387 1.00 97.94 89 TRP A C 1
ATOM 606 O O . TRP A 1 89 ? 7.103 -10.965 -3.551 1.00 97.94 89 TRP A O 1
ATOM 616 N N . ARG A 1 90 ? 8.649 -11.655 -2.041 1.00 95.94 90 ARG A N 1
ATOM 617 C CA . ARG A 1 90 ? 9.736 -12.009 -2.960 1.00 95.94 90 ARG A CA 1
ATOM 618 C C . ARG A 1 90 ? 10.047 -13.502 -2.821 1.00 95.94 90 ARG A C 1
ATOM 620 O O . ARG A 1 90 ? 10.076 -14.016 -1.709 1.00 95.94 90 ARG A O 1
ATOM 627 N N . ASP A 1 91 ? 10.309 -14.153 -3.953 1.00 92.44 91 ASP A N 1
ATOM 628 C CA . ASP A 1 91 ? 10.658 -15.580 -4.082 1.00 92.44 91 ASP A CA 1
ATOM 629 C C . ASP A 1 91 ? 9.663 -16.588 -3.437 1.00 92.44 91 ASP A C 1
ATOM 631 O O . ASP A 1 91 ? 9.857 -17.040 -2.306 1.00 92.44 91 ASP A O 1
ATOM 635 N N . PRO A 1 92 ? 8.580 -16.976 -4.145 1.00 95.25 92 PRO A N 1
ATOM 636 C CA . PRO A 1 92 ? 8.115 -16.428 -5.419 1.00 95.25 92 PRO A CA 1
ATOM 637 C C . PRO A 1 92 ? 7.515 -15.027 -5.244 1.00 95.25 92 PRO A C 1
ATOM 639 O O . PRO A 1 92 ? 7.073 -14.639 -4.163 1.00 95.25 92 PRO A O 1
ATOM 642 N N . TRP A 1 93 ? 7.483 -14.261 -6.333 1.00 98.00 93 TRP A N 1
ATOM 643 C CA . TRP A 1 93 ? 6.873 -12.934 -6.338 1.00 98.00 93 TRP A CA 1
ATOM 644 C C . TRP A 1 93 ? 5.355 -13.028 -6.173 1.00 98.00 93 TRP A C 1
ATOM 646 O O . TRP A 1 93 ? 4.678 -13.676 -6.974 1.00 98.00 93 TRP A O 1
ATOM 656 N N . MET A 1 94 ? 4.825 -12.354 -5.151 1.00 98.56 94 MET A N 1
ATOM 657 C CA . MET A 1 94 ? 3.386 -12.190 -4.931 1.00 98.56 94 MET A CA 1
ATOM 658 C C . MET A 1 94 ? 3.014 -10.712 -4.959 1.00 98.56 94 MET A C 1
ATOM 660 O O . MET A 1 94 ? 3.713 -9.877 -4.379 1.00 98.56 94 MET A O 1
ATOM 664 N N . VAL A 1 95 ? 1.884 -10.401 -5.590 1.00 98.69 95 VAL A N 1
ATOM 665 C CA . VAL A 1 95 ? 1.330 -9.041 -5.680 1.00 98.69 95 VAL A CA 1
ATOM 666 C C . VAL A 1 95 ? -0.042 -8.944 -5.018 1.00 98.69 95 VAL A C 1
ATOM 668 O O . VAL A 1 95 ? -0.646 -9.949 -4.657 1.00 98.69 95 VAL A O 1
ATOM 671 N N . VAL A 1 96 ? -0.552 -7.728 -4.859 1.00 98.69 96 VAL A N 1
ATOM 672 C CA . VAL A 1 96 ? -1.937 -7.467 -4.452 1.00 98.69 96 VAL A CA 1
ATOM 673 C C . VAL A 1 96 ? -2.854 -7.529 -5.668 1.00 98.69 96 VAL A C 1
ATOM 675 O O . VAL A 1 96 ? -2.803 -6.661 -6.535 1.00 98.69 96 VAL A O 1
ATOM 678 N N . GLY A 1 97 ? -3.745 -8.514 -5.702 1.00 98.44 97 GLY A N 1
ATOM 679 C CA . GLY A 1 97 ? -4.857 -8.563 -6.645 1.00 98.44 97 GLY A CA 1
ATOM 680 C C . GLY A 1 97 ? -6.169 -8.021 -6.069 1.00 98.44 97 GLY A C 1
ATOM 681 O O . GLY A 1 97 ? -6.203 -7.313 -5.054 1.00 98.44 97 GLY A O 1
ATOM 682 N N . GLY A 1 98 ? -7.274 -8.353 -6.737 1.00 97.38 98 GLY A N 1
ATOM 683 C CA . GLY A 1 98 ? -8.595 -7.792 -6.459 1.00 97.38 98 GLY A CA 1
ATOM 684 C C . GLY A 1 98 ? -9.210 -8.199 -5.117 1.00 97.38 98 GLY A C 1
ATOM 685 O O . GLY A 1 98 ? -8.902 -9.247 -4.543 1.00 97.38 98 GLY A O 1
ATOM 686 N N . ARG A 1 99 ? -10.184 -7.403 -4.649 1.00 95.75 99 ARG A N 1
ATOM 687 C CA . ARG A 1 99 ? -10.969 -7.653 -3.417 1.00 95.75 99 ARG A CA 1
ATOM 688 C C . ARG A 1 99 ? -10.093 -7.733 -2.156 1.00 95.75 99 ARG A C 1
ATOM 690 O O . ARG A 1 99 ? -10.288 -8.613 -1.304 1.00 95.75 99 ARG A O 1
ATOM 697 N N . THR A 1 100 ? -9.128 -6.821 -2.060 1.00 97.56 100 THR A N 1
ATOM 698 C CA . THR A 1 100 ? -8.201 -6.631 -0.937 1.00 97.56 100 THR A CA 1
ATOM 699 C C . THR A 1 100 ? -8.287 -5.190 -0.428 1.00 97.56 100 THR A C 1
ATOM 701 O O . THR A 1 100 ? -8.575 -4.275 -1.195 1.00 97.56 100 THR A O 1
ATOM 704 N N . TYR A 1 101 ? -7.986 -4.974 0.857 1.00 96.25 101 TYR A N 1
ATOM 705 C CA . TYR A 1 101 ? -7.927 -3.627 1.443 1.00 96.25 101 TYR A CA 1
ATOM 706 C C . TYR A 1 101 ? -6.960 -2.705 0.679 1.00 96.25 101 TYR A C 1
ATOM 708 O O . TYR A 1 101 ? -7.283 -1.552 0.417 1.00 96.25 101 TYR A O 1
ATOM 716 N N . THR A 1 102 ? -5.805 -3.230 0.268 1.00 97.75 102 THR A N 1
ATOM 717 C CA . THR A 1 102 ? -4.793 -2.475 -0.478 1.00 97.75 102 THR A CA 1
ATOM 718 C C . THR A 1 102 ? -5.252 -2.095 -1.892 1.00 97.75 102 THR A C 1
ATOM 720 O O . THR A 1 102 ? -4.943 -0.988 -2.324 1.00 97.75 102 THR A O 1
ATOM 723 N N . SER A 1 103 ? -6.046 -2.929 -2.586 1.00 97.94 103 SER A N 1
ATOM 724 C CA . SER A 1 103 ? -6.689 -2.524 -3.854 1.00 97.94 103 SER A CA 1
ATOM 725 C C . SER A 1 103 ? -7.684 -1.383 -3.623 1.00 97.94 103 SER A C 1
ATOM 727 O O . SER A 1 103 ? -7.594 -0.357 -4.292 1.00 97.94 103 SER A O 1
ATOM 729 N N . ASP A 1 104 ? -8.557 -1.498 -2.612 1.00 96.69 104 ASP A N 1
ATOM 730 C CA . ASP A 1 104 ? -9.528 -0.446 -2.272 1.00 96.69 104 ASP A CA 1
ATOM 731 C C . ASP A 1 104 ? -8.839 0.885 -1.899 1.00 96.69 104 ASP A C 1
ATOM 733 O O . ASP A 1 104 ? -9.344 1.961 -2.224 1.00 96.69 104 ASP A O 1
ATOM 737 N N . VAL A 1 105 ? -7.699 0.834 -1.198 1.00 97.12 105 VAL A N 1
ATOM 738 C CA . VAL A 1 105 ? -6.876 2.011 -0.860 1.00 97.12 105 VAL A CA 1
ATOM 739 C C . VAL A 1 105 ? -6.271 2.634 -2.116 1.00 97.12 105 VAL A C 1
ATOM 741 O O . VAL A 1 105 ? -6.390 3.845 -2.305 1.00 97.12 105 VAL A O 1
ATOM 744 N N . LEU A 1 106 ? -5.670 1.824 -2.992 1.00 97.06 106 LEU A N 1
ATOM 745 C CA . LEU A 1 106 ? -5.060 2.283 -4.240 1.00 97.06 106 LEU A CA 1
ATOM 746 C C . LEU A 1 106 ? -6.095 2.964 -5.159 1.00 97.06 106 LEU A C 1
ATOM 748 O O . LEU A 1 106 ? -5.855 4.059 -5.673 1.00 97.06 106 LEU A O 1
ATOM 752 N N . GLU A 1 107 ? -7.282 2.370 -5.293 1.00 95.50 107 GLU A N 1
ATOM 753 C CA . GLU A 1 107 ? -8.388 2.917 -6.087 1.00 95.50 107 GLU A CA 1
ATOM 754 C C . GLU A 1 107 ? -8.929 4.235 -5.509 1.00 95.50 107 GLU A C 1
ATOM 756 O O . GLU A 1 107 ? -9.208 5.170 -6.264 1.00 95.50 107 GLU A O 1
ATOM 761 N N . ARG A 1 108 ? -9.018 4.362 -4.175 1.00 95.75 108 ARG A N 1
ATOM 762 C CA . ARG A 1 108 ? -9.396 5.616 -3.484 1.00 95.75 108 ARG A CA 1
ATOM 763 C C . ARG A 1 108 ? -8.360 6.724 -3.636 1.00 95.75 108 ARG A C 1
ATOM 765 O O . ARG A 1 108 ? -8.716 7.899 -3.558 1.00 95.75 108 ARG A O 1
ATOM 772 N N . LEU A 1 109 ? -7.099 6.362 -3.857 1.00 96.00 109 LEU A N 1
ATOM 773 C CA . LEU A 1 109 ? -6.028 7.298 -4.187 1.00 96.00 109 LEU A CA 1
ATOM 774 C C . LEU A 1 109 ? -6.054 7.711 -5.669 1.00 96.00 109 LEU A C 1
ATOM 776 O O . LEU A 1 109 ? -5.369 8.668 -6.019 1.00 96.00 109 LEU A O 1
ATOM 780 N N . GLY A 1 110 ? -6.871 7.076 -6.516 1.00 95.81 110 GLY A N 1
ATOM 781 C CA . GLY A 1 110 ? -7.064 7.436 -7.926 1.00 95.81 110 GLY A CA 1
ATOM 782 C C . GLY A 1 110 ? -6.243 6.614 -8.923 1.00 95.81 110 GLY A C 1
ATOM 783 O O . GLY A 1 110 ? -6.273 6.916 -10.112 1.00 95.81 110 GLY A O 1
ATOM 784 N N . PHE A 1 111 ? -5.551 5.575 -8.462 1.00 97.50 111 PHE A N 1
ATOM 785 C CA . PHE A 1 111 ? -4.753 4.669 -9.290 1.00 97.50 111 PHE A CA 1
ATOM 786 C C . PHE A 1 111 ? -5.570 3.437 -9.717 1.00 97.50 111 PHE A C 1
ATOM 788 O O . PHE A 1 111 ? -6.611 3.134 -9.129 1.00 97.50 111 PHE A O 1
ATOM 795 N N . ALA A 1 112 ? -5.109 2.716 -10.740 1.00 97.88 112 ALA A N 1
ATOM 796 C CA . ALA A 1 112 ? -5.653 1.412 -11.123 1.00 97.88 112 ALA A CA 1
ATOM 797 C C . ALA A 1 112 ? -4.746 0.285 -10.605 1.00 97.88 112 ALA A C 1
ATOM 799 O O . ALA A 1 112 ? -3.530 0.372 -10.734 1.00 97.88 112 ALA A O 1
ATOM 800 N N . ASN A 1 113 ? -5.306 -0.788 -10.039 1.00 98.38 113 ASN A N 1
ATOM 801 C CA . ASN A 1 113 ? -4.515 -1.965 -9.667 1.00 98.38 113 ASN A CA 1
ATOM 802 C C . ASN A 1 113 ? -4.234 -2.830 -10.909 1.00 98.38 113 ASN A C 1
ATOM 804 O O . ASN A 1 113 ? -5.170 -3.405 -11.470 1.00 98.38 113 ASN A O 1
ATOM 808 N N . ALA A 1 114 ? -2.958 -2.983 -11.278 1.00 98.44 114 ALA A N 1
ATOM 809 C CA . ALA A 1 114 ? -2.482 -3.829 -12.381 1.00 98.44 114 ALA A CA 1
ATOM 810 C C . ALA A 1 114 ? -3.042 -5.264 -12.339 1.00 98.44 114 ALA A C 1
ATOM 812 O O . ALA A 1 114 ? -3.314 -5.871 -13.373 1.00 98.44 114 ALA A O 1
ATOM 813 N N . PHE A 1 115 ? -3.259 -5.796 -11.132 1.00 98.56 115 PHE A N 1
ATOM 814 C CA . PHE A 1 115 ? -3.760 -7.148 -10.890 1.00 98.56 115 PHE A CA 1
ATOM 815 C C . PHE A 1 115 ? -5.158 -7.157 -10.246 1.00 98.56 115 PHE A C 1
ATOM 817 O O . PHE A 1 115 ? -5.602 -8.182 -9.730 1.00 98.56 115 PHE A O 1
ATOM 824 N N . GLY A 1 116 ? -5.902 -6.045 -10.312 1.00 97.81 116 GLY A N 1
ATOM 825 C CA . GLY A 1 116 ? -7.228 -5.902 -9.691 1.00 97.81 116 GLY A CA 1
ATOM 826 C C . GLY A 1 116 ? -8.288 -6.899 -10.190 1.00 97.81 116 GLY A C 1
ATOM 827 O O . GLY A 1 116 ? -9.245 -7.186 -9.475 1.00 97.81 116 GLY A O 1
ATOM 828 N N . GLY A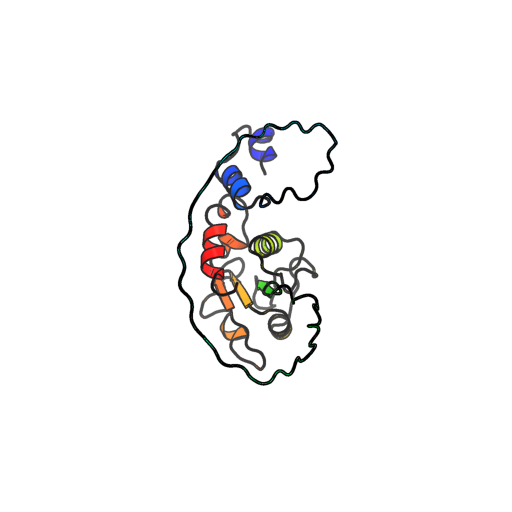 1 117 ? -8.103 -7.474 -11.384 1.00 97.31 117 GLY A N 1
ATOM 829 C CA . GLY A 1 117 ? -8.950 -8.546 -11.926 1.00 97.31 117 GLY A CA 1
ATOM 830 C C . GLY A 1 117 ? -8.577 -9.971 -11.483 1.00 97.31 117 GLY A C 1
ATOM 831 O O . GLY A 1 117 ? -9.310 -10.906 -11.795 1.00 97.31 117 GLY A O 1
ATOM 832 N N . ALA A 1 118 ? -7.451 -10.155 -10.788 1.00 98.06 118 ALA A N 1
ATOM 833 C CA . ALA A 1 118 ? -6.955 -11.459 -10.350 1.00 98.06 118 ALA A CA 1
ATOM 834 C C . ALA A 1 118 ? -7.486 -11.864 -8.958 1.00 98.06 118 ALA A C 1
ATOM 836 O O . ALA A 1 118 ? -8.177 -11.104 -8.270 1.00 98.06 118 ALA A O 1
ATOM 837 N N . ASP A 1 119 ? -7.130 -13.074 -8.518 1.00 97.88 119 ASP A N 1
ATOM 838 C CA . ASP A 1 119 ? -7.291 -13.489 -7.122 1.00 97.88 119 ASP A CA 1
ATOM 839 C C . ASP A 1 119 ? -6.490 -12.600 -6.160 1.00 97.88 119 ASP A C 1
ATOM 841 O O . ASP A 1 119 ? -5.633 -11.831 -6.576 1.00 97.88 119 ASP A O 1
ATOM 845 N N . ARG A 1 120 ? -6.780 -12.681 -4.854 1.00 97.88 120 ARG A N 1
ATOM 846 C CA . ARG A 1 120 ? -6.304 -11.692 -3.865 1.00 97.88 120 ARG A CA 1
ATOM 847 C C . ARG A 1 120 ? -4.791 -11.491 -3.836 1.00 97.88 120 ARG A C 1
ATOM 849 O O . ARG A 1 120 ? -4.362 -10.356 -3.678 1.00 97.88 120 ARG A O 1
ATOM 856 N N . TYR A 1 121 ? -4.021 -12.572 -3.946 1.00 98.00 121 TYR A N 1
ATOM 857 C CA . TYR A 1 121 ? -2.559 -12.552 -3.869 1.00 98.00 121 TYR A CA 1
ATOM 858 C C . TYR A 1 121 ? -1.968 -13.549 -4.879 1.00 98.00 121 TYR A C 1
ATOM 860 O O . TYR A 1 121 ? -1.619 -14.668 -4.497 1.00 98.00 121 TYR A O 1
ATOM 868 N N . PRO A 1 122 ? -1.948 -13.225 -6.185 1.00 98.31 122 PRO A N 1
ATOM 869 C CA . PRO A 1 122 ? -1.470 -14.148 -7.197 1.00 98.31 122 PRO A CA 1
ATOM 870 C C . PRO A 1 122 ? 0.061 -14.179 -7.193 1.00 98.31 122 PRO A C 1
ATOM 872 O O . PRO A 1 122 ? 0.723 -13.157 -6.990 1.00 98.31 122 PRO A O 1
ATOM 875 N N . HIS A 1 123 ? 0.618 -15.359 -7.460 1.00 98.50 123 HIS A N 1
ATOM 876 C CA . HIS A 1 123 ? 2.025 -15.486 -7.821 1.00 98.50 123 HIS A CA 1
ATOM 877 C C . HIS A 1 123 ? 2.185 -15.005 -9.267 1.00 98.50 123 HIS A C 1
ATOM 879 O O . HIS A 1 123 ? 1.414 -15.421 -10.134 1.00 98.50 123 HIS A O 1
ATOM 885 N N . VAL A 1 124 ? 3.158 -14.135 -9.530 1.00 97.88 124 VAL A N 1
ATOM 886 C CA . VAL A 1 124 ? 3.358 -13.513 -10.848 1.00 97.88 124 VAL A CA 1
ATOM 887 C C . VAL A 1 124 ? 4.838 -13.343 -11.157 1.00 97.88 124 VAL A C 1
ATOM 889 O O . VAL A 1 124 ? 5.619 -12.946 -10.298 1.00 97.88 124 VAL A O 1
ATOM 892 N N . ASP A 1 125 ? 5.232 -13.600 -12.401 1.00 96.19 125 ASP A N 1
ATOM 893 C CA . ASP A 1 125 ? 6.609 -13.367 -12.830 1.00 96.19 125 ASP A CA 1
ATOM 894 C C . ASP A 1 125 ? 6.920 -11.868 -12.929 1.00 96.19 125 ASP A C 1
ATOM 896 O O . ASP A 1 125 ? 6.086 -11.058 -13.339 1.00 96.19 125 ASP A O 1
ATOM 900 N N . VAL A 1 126 ? 8.172 -11.501 -12.649 1.00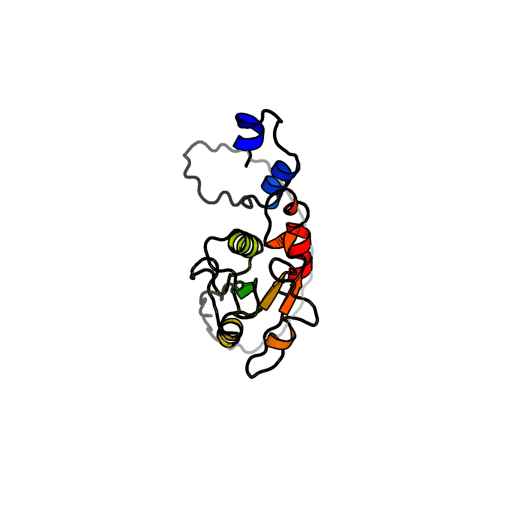 95.69 126 VAL A N 1
ATOM 901 C CA . VAL A 1 126 ? 8.683 -10.120 -12.757 1.00 95.69 126 VAL A CA 1
ATOM 902 C C . VAL A 1 126 ? 8.383 -9.498 -14.127 1.00 95.69 126 VAL A C 1
ATOM 904 O O . VAL A 1 126 ? 8.047 -8.318 -14.210 1.00 95.69 126 VAL A O 1
ATOM 907 N N . ALA A 1 127 ? 8.468 -10.286 -15.203 1.00 94.81 127 ALA A N 1
ATOM 908 C CA . ALA A 1 127 ? 8.140 -9.840 -16.556 1.00 94.81 127 ALA A CA 1
ATOM 909 C C . ALA A 1 127 ? 6.655 -9.460 -16.711 1.00 94.81 127 ALA A C 1
ATOM 911 O O . ALA A 1 127 ? 6.351 -8.464 -17.361 1.00 94.81 127 ALA A O 1
ATOM 912 N N . ALA A 1 128 ? 5.740 -10.194 -16.067 1.00 96.25 128 ALA A N 1
ATOM 913 C CA . ALA A 1 128 ? 4.316 -9.870 -16.064 1.00 96.25 128 ALA A CA 1
ATOM 914 C C . ALA A 1 128 ? 4.023 -8.605 -15.242 1.00 96.25 128 ALA A C 1
ATOM 916 O O . ALA A 1 128 ? 3.229 -7.778 -15.679 1.00 96.25 128 ALA A O 1
ATOM 917 N N . ILE A 1 129 ? 4.706 -8.405 -14.105 1.00 97.12 129 ILE A N 1
ATOM 918 C CA . ILE A 1 129 ? 4.619 -7.153 -13.329 1.00 97.12 129 ILE A CA 1
ATOM 919 C C . ILE A 1 129 ? 5.048 -5.959 -14.196 1.00 97.12 129 ILE A C 1
ATOM 921 O O . ILE A 1 129 ? 4.326 -4.970 -14.281 1.00 97.12 129 ILE A O 1
ATOM 925 N N . ARG A 1 130 ? 6.191 -6.072 -14.885 1.00 96.12 130 ARG A N 1
ATOM 926 C CA . ARG A 1 130 ? 6.734 -5.016 -15.759 1.00 96.12 130 ARG A CA 1
ATOM 927 C C . ARG A 1 130 ? 5.853 -4.695 -16.967 1.00 96.12 130 ARG A C 1
ATOM 929 O O . ARG A 1 130 ? 5.830 -3.557 -17.409 1.00 96.12 130 ARG A O 1
ATOM 936 N N . ALA A 1 131 ? 5.158 -5.689 -17.514 1.00 95.19 131 ALA A N 1
ATOM 937 C CA . ALA A 1 131 ? 4.278 -5.502 -18.665 1.00 95.19 131 ALA A CA 1
ATOM 938 C C . ALA A 1 131 ? 2.905 -4.906 -18.299 1.00 95.19 131 ALA A C 1
ATOM 940 O O . ALA A 1 131 ? 2.196 -4.443 -19.188 1.00 95.19 131 ALA A O 1
ATOM 941 N N . ALA A 1 132 ? 2.515 -4.950 -17.019 1.00 96.25 132 ALA A N 1
ATOM 942 C CA . ALA A 1 132 ? 1.166 -4.613 -16.560 1.00 96.25 132 ALA A CA 1
ATOM 943 C C . ALA A 1 132 ? 1.071 -3.324 -15.723 1.00 96.25 132 ALA A C 1
ATOM 945 O O . ALA A 1 132 ? -0.039 -2.935 -15.363 1.00 96.25 132 ALA A O 1
ATOM 946 N N . ALA A 1 133 ? 2.191 -2.683 -15.373 1.00 97.19 133 ALA A N 1
ATOM 947 C CA . ALA A 1 133 ? 2.211 -1.546 -14.455 1.00 97.19 133 ALA A CA 1
ATOM 948 C C . ALA A 1 133 ? 3.126 -0.408 -14.927 1.00 97.19 133 ALA A C 1
ATOM 950 O O . ALA A 1 133 ? 4.260 -0.637 -15.339 1.00 97.19 133 ALA A O 1
ATOM 951 N N . ASP A 1 134 ? 2.642 0.821 -14.757 1.00 97.00 134 ASP A N 1
ATOM 952 C CA . ASP A 1 134 ? 3.398 2.065 -14.917 1.00 97.00 134 ASP A CA 1
ATOM 953 C C . ASP A 1 134 ? 4.304 2.334 -13.697 1.00 97.00 134 ASP A C 1
ATOM 955 O O . ASP A 1 134 ? 5.301 3.047 -13.801 1.00 97.00 134 ASP A O 1
ATOM 959 N N . LEU A 1 135 ? 3.962 1.760 -12.534 1.00 98.12 135 LEU A N 1
ATOM 960 C CA . LEU A 1 135 ? 4.667 1.910 -11.257 1.00 98.12 135 LEU A CA 1
ATOM 961 C C . LEU A 1 135 ? 4.555 0.638 -10.398 1.00 98.12 135 LEU A C 1
ATOM 963 O O . LEU A 1 135 ? 3.482 0.041 -10.286 1.00 98.12 135 LEU A O 1
ATOM 967 N N . VAL A 1 136 ? 5.640 0.272 -9.709 1.00 98.56 136 VAL A N 1
ATOM 968 C CA . VAL A 1 136 ? 5.637 -0.783 -8.680 1.00 98.56 136 VAL A CA 1
ATOM 969 C C . VAL A 1 136 ? 5.766 -0.186 -7.276 1.00 98.56 136 VAL A C 1
ATOM 971 O O . VAL A 1 136 ? 6.736 0.506 -6.967 1.00 98.56 136 VAL A O 1
ATOM 974 N N . LEU A 1 137 ? 4.820 -0.486 -6.390 1.00 98.69 137 LEU A N 1
ATOM 975 C CA . LEU A 1 137 ? 4.941 -0.196 -4.961 1.00 98.69 137 LEU A CA 1
ATOM 976 C C . LEU A 1 137 ? 5.609 -1.366 -4.243 1.00 98.69 137 LEU A C 1
ATOM 978 O O . LEU A 1 137 ? 5.260 -2.529 -4.466 1.00 98.69 137 LEU A O 1
ATOM 982 N N . LEU A 1 138 ? 6.545 -1.023 -3.362 1.00 98.62 138 LEU A N 1
ATOM 983 C CA . LEU A 1 138 ? 7.376 -1.938 -2.586 1.00 98.62 138 LEU A CA 1
ATOM 984 C C . LEU A 1 138 ? 7.255 -1.602 -1.082 1.00 98.62 138 LEU A C 1
ATOM 986 O O . LEU A 1 138 ? 8.117 -0.918 -0.531 1.00 98.62 138 LEU A O 1
ATOM 990 N N . PRO A 1 139 ? 6.156 -2.015 -0.424 1.00 98.38 139 PRO A N 1
ATOM 991 C CA . PRO A 1 139 ? 5.974 -1.924 1.025 1.00 98.38 139 PRO A CA 1
ATOM 992 C C . PRO A 1 139 ? 7.114 -2.585 1.808 1.00 98.38 139 PRO A C 1
ATOM 994 O O . PRO A 1 139 ? 7.584 -3.643 1.406 1.00 98.38 139 PRO A O 1
ATOM 997 N N . ASP A 1 140 ? 7.481 -2.045 2.968 1.00 97.88 140 ASP A N 1
ATOM 998 C CA . ASP A 1 140 ? 8.390 -2.712 3.919 1.00 97.88 140 ASP A CA 1
ATOM 999 C C . ASP A 1 140 ? 7.711 -3.799 4.791 1.00 97.88 140 ASP A C 1
ATOM 1001 O O . ASP A 1 140 ? 8.364 -4.458 5.602 1.00 97.88 140 ASP A O 1
ATOM 1005 N N . GLU A 1 141 ? 6.411 -4.047 4.597 1.00 95.12 141 GLU A N 1
ATOM 1006 C CA . GLU A 1 141 ? 5.701 -5.208 5.143 1.00 95.12 141 GLU A CA 1
ATOM 1007 C C . GLU A 1 141 ? 4.542 -5.676 4.229 1.00 95.12 141 GLU A C 1
ATOM 1009 O O . GLU A 1 141 ? 3.845 -4.845 3.634 1.00 95.12 141 GLU A O 1
ATOM 1014 N N . PRO A 1 142 ? 4.279 -6.999 4.107 1.00 92.31 142 PRO A N 1
ATOM 1015 C CA . PRO A 1 142 ? 4.758 -8.086 4.973 1.00 92.31 142 PRO A CA 1
ATOM 1016 C C . PRO A 1 142 ? 6.131 -8.674 4.609 1.00 92.31 142 PRO A C 1
ATOM 1018 O O . PRO A 1 142 ? 6.732 -9.337 5.451 1.00 92.31 142 PRO A O 1
ATOM 1021 N N . TYR A 1 143 ? 6.635 -8.433 3.397 1.00 97.06 143 TYR A N 1
ATOM 1022 C CA . TYR A 1 143 ? 8.045 -8.631 3.056 1.00 97.06 143 TYR A CA 1
ATOM 1023 C C . TYR A 1 143 ? 8.778 -7.294 3.164 1.00 97.06 143 TYR A C 1
ATOM 1025 O O . TYR A 1 143 ? 8.240 -6.276 2.740 1.00 97.06 143 TYR A O 1
ATOM 1033 N N . ALA A 1 144 ? 9.994 -7.300 3.707 1.00 97.19 144 ALA A N 1
ATOM 1034 C CA . ALA A 1 144 ? 10.769 -6.092 3.979 1.00 97.19 144 ALA A CA 1
ATOM 1035 C C . ALA A 1 144 ? 11.502 -5.569 2.733 1.00 97.19 144 ALA A C 1
ATOM 1037 O O . ALA A 1 144 ? 12.733 -5.561 2.694 1.00 97.19 144 ALA A O 1
ATOM 1038 N N . PHE A 1 145 ? 10.755 -5.140 1.708 1.00 98.06 145 PHE A N 1
ATOM 1039 C CA . PHE A 1 145 ? 11.363 -4.473 0.557 1.00 98.06 145 PHE A CA 1
ATOM 1040 C C . PHE A 1 145 ? 12.040 -3.162 0.986 1.00 98.06 145 PHE A C 1
ATOM 1042 O O . PHE A 1 145 ? 11.566 -2.444 1.867 1.00 98.06 145 PHE A O 1
ATOM 1049 N N . GLY A 1 146 ? 13.143 -2.820 0.325 1.00 96.69 146 GLY A N 1
ATOM 1050 C CA . GLY A 1 146 ? 13.942 -1.639 0.639 1.00 96.69 146 GLY A CA 1
ATOM 1051 C C . GLY A 1 146 ? 14.709 -1.115 -0.576 1.00 96.69 146 GLY A C 1
ATOM 1052 O O . GLY A 1 146 ? 14.625 -1.696 -1.655 1.00 96.69 146 GLY A O 1
ATOM 1053 N N . PRO A 1 147 ? 15.484 -0.022 -0.440 1.00 95.19 147 PRO A N 1
ATOM 1054 C CA . PRO A 1 147 ? 16.196 0.599 -1.564 1.00 95.19 147 PRO A CA 1
ATOM 1055 C C . PRO A 1 147 ? 17.117 -0.354 -2.348 1.00 95.19 147 PRO A C 1
ATOM 1057 O O . PRO A 1 147 ? 17.280 -0.180 -3.562 1.00 95.19 147 PRO A O 1
ATOM 1060 N N . ASP A 1 148 ? 17.659 -1.351 -1.640 1.00 94.19 148 ASP A N 1
ATOM 1061 C CA . ASP A 1 148 ? 18.601 -2.373 -2.110 1.00 94.19 148 ASP A CA 1
ATOM 1062 C C . ASP A 1 148 ? 17.960 -3.774 -2.284 1.00 94.19 148 ASP A C 1
ATOM 1064 O O . ASP A 1 148 ? 18.651 -4.711 -2.680 1.00 94.19 148 ASP A O 1
ATOM 1068 N N . ASP A 1 149 ? 16.662 -3.929 -1.983 1.00 94.94 149 ASP A N 1
ATOM 1069 C CA . ASP A 1 149 ? 15.920 -5.199 -2.047 1.00 94.94 149 ASP A CA 1
ATOM 1070 C C . ASP A 1 149 ? 14.529 -4.985 -2.665 1.00 94.94 149 ASP A C 1
ATOM 1072 O O . ASP A 1 149 ? 13.593 -4.518 -2.012 1.00 94.94 149 ASP A O 1
ATOM 1076 N N . GLY A 1 150 ? 14.411 -5.300 -3.956 1.00 94.31 150 GLY A N 1
ATOM 1077 C CA . GLY A 1 150 ? 13.210 -5.146 -4.774 1.00 94.31 150 GLY A CA 1
ATOM 1078 C C . GLY A 1 150 ? 13.435 -4.238 -5.992 1.00 94.31 150 GLY A C 1
ATOM 1079 O O . GLY A 1 150 ? 13.262 -4.701 -7.123 1.00 94.31 150 GLY A O 1
ATOM 1080 N N . PRO A 1 151 ? 13.829 -2.960 -5.820 1.00 96.44 151 PRO A N 1
ATOM 1081 C CA . PRO A 1 151 ? 13.960 -1.998 -6.917 1.00 96.44 151 PRO A CA 1
ATOM 1082 C C . PRO A 1 151 ? 14.954 -2.393 -8.020 1.00 96.44 151 PRO A C 1
ATOM 1084 O O . PRO A 1 151 ? 14.765 -2.047 -9.187 1.00 96.44 151 PRO A O 1
ATOM 1087 N N . GLU A 1 152 ? 16.018 -3.126 -7.690 1.00 95.06 152 GLU A N 1
ATOM 1088 C CA . GLU A 1 152 ? 17.001 -3.629 -8.655 1.00 95.06 152 GLU A CA 1
ATOM 1089 C C . GLU A 1 152 ? 16.363 -4.567 -9.691 1.00 95.06 152 GLU A C 1
ATOM 1091 O O . GLU A 1 152 ? 16.732 -4.547 -10.869 1.00 95.06 152 GLU A O 1
ATOM 1096 N N . VAL A 1 153 ? 15.331 -5.311 -9.280 1.00 94.56 153 VAL A N 1
ATOM 1097 C CA . VAL A 1 153 ? 14.590 -6.259 -10.123 1.00 94.56 153 VAL A CA 1
ATOM 1098 C C . VAL A 1 153 ? 13.672 -5.559 -11.130 1.00 94.56 153 VAL A C 1
ATOM 1100 O O . VAL A 1 153 ? 13.323 -6.163 -12.146 1.00 94.56 153 VAL A O 1
ATOM 1103 N N . PHE A 1 154 ? 13.350 -4.275 -10.937 1.00 95.19 154 PHE A N 1
ATOM 1104 C CA . PHE A 1 154 ? 12.520 -3.481 -11.859 1.00 95.19 154 PHE A CA 1
ATOM 1105 C C . PHE A 1 154 ? 13.321 -2.494 -12.724 1.00 95.19 154 PHE A C 1
ATOM 1107 O O . PHE A 1 154 ? 12.881 -2.161 -13.823 1.00 95.19 154 PHE A O 1
ATOM 1114 N N . ARG A 1 155 ? 14.536 -2.109 -12.301 1.00 90.69 155 ARG A N 1
ATOM 1115 C CA . ARG A 1 155 ? 15.416 -1.162 -13.023 1.00 90.69 155 ARG A CA 1
ATOM 1116 C C . ARG A 1 155 ? 16.177 -1.745 -14.227 1.00 90.69 155 ARG A C 1
ATOM 1118 O O . ARG A 1 155 ? 16.515 -0.991 -15.131 1.00 90.69 155 ARG A O 1
ATOM 1125 N N . GLY A 1 156 ? 16.488 -3.047 -14.244 1.00 80.62 156 GLY A N 1
ATOM 1126 C CA . GLY A 1 156 ? 17.171 -3.702 -15.383 1.00 80.62 156 GLY A CA 1
ATOM 1127 C C . GLY A 1 156 ? 16.228 -4.070 -16.544 1.00 80.62 156 GLY A C 1
ATOM 1128 O O . GLY A 1 156 ? 15.054 -3.723 -16.500 1.00 80.62 156 GLY A O 1
ATOM 1129 N N . GLY A 1 157 ? 16.684 -4.874 -17.512 1.00 77.62 157 GLY A N 1
ATOM 1130 C CA . GLY A 1 157 ? 15.828 -5.550 -18.513 1.00 77.62 157 GLY A CA 1
ATOM 1131 C C . GLY A 1 157 ? 15.272 -4.676 -19.653 1.00 77.62 157 GLY A C 1
ATOM 1132 O O . GLY A 1 157 ? 15.534 -3.481 -19.717 1.00 77.62 157 GLY A O 1
ATOM 1133 N N . GLU A 1 158 ? 14.508 -5.293 -20.564 1.00 78.81 158 GLU A N 1
ATOM 1134 C CA . GLU A 1 158 ? 13.987 -4.653 -21.794 1.00 78.81 158 GLU A CA 1
ATOM 1135 C C . GLU A 1 158 ? 12.896 -3.599 -21.530 1.00 78.81 158 GLU A C 1
ATOM 1137 O O . GLU A 1 158 ? 12.783 -2.618 -22.262 1.00 78.81 158 GLU A O 1
ATOM 1142 N N . HIS A 1 159 ? 12.127 -3.776 -20.452 1.00 86.19 159 HIS A N 1
ATOM 1143 C CA . HIS A 1 159 ? 11.054 -2.873 -20.030 1.00 86.19 159 HIS A CA 1
ATOM 1144 C C . HIS A 1 159 ? 11.250 -2.485 -18.558 1.00 86.19 159 HIS A C 1
ATOM 1146 O O . HIS A 1 159 ? 10.699 -3.156 -17.677 1.00 86.19 159 HIS A O 1
ATOM 1152 N N . PRO A 1 160 ? 12.108 -1.492 -18.255 1.00 92.69 160 PRO A N 1
ATOM 1153 C CA . PRO A 1 160 ? 12.290 -1.004 -16.894 1.00 92.69 160 PRO A CA 1
ATOM 1154 C C . PRO A 1 160 ? 11.028 -0.274 -16.424 1.00 92.69 160 PRO A C 1
ATOM 1156 O O . PRO A 1 160 ? 10.458 0.522 -17.166 1.00 92.69 160 PRO A O 1
ATOM 1159 N N . VAL A 1 161 ? 10.620 -0.526 -15.182 1.00 96.44 161 VAL A N 1
ATOM 1160 C CA . VAL A 1 161 ? 9.454 0.117 -14.554 1.00 96.44 161 VAL A CA 1
ATOM 1161 C C . VAL A 1 161 ? 9.919 0.803 -13.270 1.00 96.44 161 VAL A C 1
ATOM 1163 O O . VAL A 1 161 ? 10.708 0.214 -12.522 1.00 96.44 161 VAL A O 1
ATOM 1166 N N . PRO A 1 162 ? 9.505 2.053 -13.000 1.00 97.06 162 PRO A N 1
ATOM 1167 C CA . PRO A 1 162 ? 9.859 2.726 -11.762 1.00 97.06 162 PRO A CA 1
ATOM 1168 C C . PRO A 1 162 ? 9.248 2.019 -10.550 1.00 97.06 162 PRO A C 1
ATOM 1170 O O . PRO A 1 162 ? 8.194 1.387 -10.624 1.00 97.06 162 PRO A O 1
ATOM 1173 N N . SER A 1 163 ? 9.911 2.153 -9.403 1.00 97.62 163 SER A N 1
ATOM 1174 C CA . SER A 1 163 ? 9.472 1.530 -8.158 1.00 97.62 163 SER A CA 1
ATOM 1175 C C . SER A 1 163 ? 9.660 2.452 -6.959 1.00 97.62 163 SER A C 1
ATOM 1177 O O . SER A 1 163 ? 10.707 3.095 -6.843 1.00 97.62 163 SER A O 1
ATOM 1179 N N . VAL A 1 164 ? 8.696 2.458 -6.039 1.00 98.06 164 VAL A N 1
ATOM 1180 C CA . VAL A 1 164 ? 8.710 3.267 -4.810 1.00 98.06 164 VAL A CA 1
ATOM 1181 C C . VAL A 1 164 ? 8.642 2.357 -3.587 1.00 98.06 164 VAL A C 1
ATOM 1183 O O . VAL A 1 164 ? 7.676 1.613 -3.422 1.00 98.06 164 VAL A O 1
ATOM 1186 N N . CYS A 1 165 ? 9.650 2.448 -2.715 1.00 98.44 165 CYS A N 1
ATOM 1187 C CA . CYS A 1 165 ? 9.593 1.876 -1.370 1.00 98.44 165 CYS A CA 1
ATOM 1188 C C . CYS A 1 165 ? 8.762 2.779 -0.448 1.00 98.44 165 CYS A C 1
ATOM 1190 O O . CYS A 1 165 ? 8.878 4.004 -0.535 1.00 98.44 165 CYS A O 1
ATOM 1192 N N . LEU A 1 166 ? 7.941 2.194 0.427 1.00 98.38 166 LEU A N 1
ATOM 1193 C CA . LEU A 1 166 ? 7.042 2.937 1.320 1.00 98.38 166 LEU A CA 1
ATOM 1194 C C . LEU A 1 166 ? 6.765 2.194 2.637 1.00 98.38 166 LEU A C 1
ATOM 1196 O O . LEU A 1 166 ? 6.940 0.980 2.700 1.00 98.38 166 LEU A O 1
ATOM 1200 N N . ASP A 1 167 ? 6.283 2.926 3.648 1.00 97.94 167 ASP A N 1
ATOM 1201 C CA . ASP A 1 167 ? 5.737 2.366 4.895 1.00 97.94 167 ASP A CA 1
ATOM 1202 C C . ASP A 1 167 ? 4.544 1.463 4.562 1.00 97.94 167 ASP A C 1
ATOM 1204 O O . ASP A 1 167 ? 3.463 1.926 4.175 1.00 97.94 167 ASP A O 1
ATOM 1208 N N . GLY A 1 168 ? 4.752 0.155 4.680 1.00 97.25 168 GLY A N 1
ATOM 1209 C CA . GLY A 1 168 ? 3.769 -0.853 4.324 1.00 97.25 168 GLY A CA 1
ATOM 1210 C C . GLY A 1 168 ? 2.539 -0.775 5.207 1.00 97.25 168 GLY A C 1
ATOM 1211 O O . GLY A 1 168 ? 1.423 -0.951 4.715 1.00 97.25 168 GLY A O 1
ATOM 1212 N N . ARG A 1 169 ? 2.713 -0.377 6.470 1.00 96.56 169 ARG A N 1
ATOM 1213 C CA . ARG A 1 169 ? 1.630 -0.189 7.434 1.00 96.56 169 ARG A CA 1
ATOM 1214 C C . ARG A 1 169 ? 0.544 0.747 6.914 1.00 96.56 169 ARG A C 1
ATOM 1216 O O . ARG A 1 169 ? -0.641 0.451 7.072 1.00 96.56 169 ARG A O 1
ATOM 1223 N N . SER A 1 170 ? 0.927 1.837 6.250 1.00 97.31 170 SER A N 1
ATOM 1224 C CA . SER A 1 170 ? -0.008 2.798 5.658 1.00 97.31 170 SER A CA 1
ATOM 1225 C C . SER A 1 170 ? -0.873 2.214 4.535 1.00 97.31 170 SER A C 1
ATOM 1227 O O . SER A 1 170 ? -1.994 2.689 4.345 1.00 97.31 170 SER A O 1
ATOM 1229 N N . ILE A 1 171 ? -0.404 1.196 3.797 1.00 96.81 171 ILE A N 1
ATOM 1230 C CA . ILE A 1 171 ? -1.108 0.657 2.615 1.00 96.81 171 ILE A CA 1
ATOM 1231 C C . ILE A 1 171 ? -1.669 -0.767 2.796 1.00 96.81 171 ILE A C 1
ATOM 1233 O O . ILE A 1 171 ? -2.640 -1.129 2.127 1.00 96.81 171 ILE A O 1
ATOM 1237 N N . THR A 1 172 ? -1.104 -1.584 3.693 1.00 94.88 172 THR A N 1
ATOM 1238 C CA . THR A 1 172 ? -1.518 -2.983 3.923 1.00 94.88 172 THR A CA 1
ATOM 1239 C C . THR A 1 172 ? -2.298 -3.195 5.225 1.00 94.88 172 THR A C 1
ATOM 1241 O O . THR A 1 172 ? -3.037 -4.178 5.321 1.00 94.88 172 THR A O 1
ATOM 1244 N N . TRP A 1 173 ? -2.255 -2.258 6.187 1.00 93.94 173 TRP A N 1
ATOM 1245 C CA . TRP A 1 173 ? -2.984 -2.371 7.459 1.00 93.94 173 TRP A CA 1
ATOM 1246 C C . TRP A 1 173 ? -4.150 -1.383 7.580 1.00 93.94 173 TRP A C 1
ATOM 1248 O O . TRP A 1 173 ? -4.040 -0.185 7.326 1.00 93.94 173 TRP A O 1
ATOM 1258 N N . TYR A 1 174 ? -5.281 -1.892 8.068 1.00 92.19 174 TYR A N 1
ATOM 1259 C CA . TYR A 1 174 ? -6.424 -1.096 8.514 1.00 92.19 174 TYR A CA 1
ATOM 1260 C C . TYR A 1 174 ? -6.425 -0.924 10.043 1.00 92.19 174 TYR A C 1
ATOM 1262 O O . TYR A 1 174 ? -5.665 -1.560 10.774 1.00 92.19 174 TYR A O 1
ATOM 1270 N N . GLY A 1 175 ? -7.326 -0.085 10.560 1.00 94.06 175 GLY A N 1
ATOM 1271 C CA . GLY A 1 175 ? -7.427 0.198 11.994 1.00 94.06 175 GLY A CA 1
ATOM 1272 C C . GLY A 1 175 ? -6.711 1.502 12.370 1.00 94.06 175 GLY A C 1
ATOM 1273 O O . GLY A 1 175 ? -6.752 2.448 11.585 1.00 94.06 175 GLY A O 1
ATOM 1274 N N . PRO A 1 176 ? -6.030 1.583 13.531 1.00 94.81 176 PRO A N 1
ATOM 1275 C CA . PRO A 1 176 ? -5.278 2.778 13.931 1.00 94.81 176 PRO A CA 1
ATOM 1276 C C . PRO A 1 176 ? -4.223 3.237 12.911 1.00 94.81 176 PRO A C 1
ATOM 1278 O O . PRO A 1 176 ? -3.944 4.427 12.835 1.00 94.81 176 PRO A O 1
ATOM 1281 N N . ALA A 1 177 ? -3.682 2.312 12.107 1.00 95.06 177 ALA A N 1
ATOM 1282 C CA . ALA A 1 177 ? -2.755 2.599 11.008 1.00 95.06 177 ALA A CA 1
ATOM 1283 C C . ALA A 1 177 ? -3.324 3.563 9.949 1.00 95.06 177 ALA A C 1
ATOM 1285 O O . ALA A 1 177 ? -2.570 4.279 9.307 1.00 95.06 177 ALA A O 1
ATOM 1286 N N . MET A 1 178 ? -4.651 3.635 9.795 1.00 95.88 178 MET A N 1
ATOM 1287 C CA . MET A 1 178 ? -5.304 4.474 8.780 1.00 95.88 178 MET A CA 1
ATOM 1288 C C . MET A 1 178 ? -5.204 5.981 9.067 1.00 95.88 178 MET A C 1
ATOM 1290 O O . MET A 1 178 ? -5.507 6.791 8.185 1.00 95.88 178 MET A O 1
ATOM 1294 N N . VAL A 1 179 ? -4.825 6.363 10.292 1.00 96.31 179 VAL A N 1
ATOM 1295 C CA . VAL A 1 179 ? -4.624 7.758 10.702 1.00 96.31 179 VAL A CA 1
ATOM 1296 C C . VAL A 1 179 ? -3.306 8.255 10.114 1.00 96.31 179 VAL A C 1
ATOM 1298 O O . VAL A 1 179 ? -2.253 7.689 10.377 1.00 96.31 179 VAL A O 1
ATOM 1301 N N . GLY A 1 180 ? -3.359 9.312 9.304 1.00 97.06 180 GLY A N 1
ATOM 1302 C CA . GLY A 1 180 ? -2.190 9.849 8.596 1.00 97.06 180 GLY A CA 1
ATOM 1303 C C . GLY A 1 180 ? -1.844 9.117 7.293 1.00 97.06 180 GLY A C 1
ATOM 1304 O O . GLY A 1 180 ? -1.405 9.777 6.354 1.00 97.06 180 GLY A O 1
ATOM 1305 N N . ALA A 1 181 ? -2.143 7.816 7.180 1.00 98.06 181 ALA A N 1
ATOM 1306 C CA . ALA A 1 181 ? -1.842 6.996 6.001 1.00 98.06 181 ALA A CA 1
ATOM 1307 C C . ALA A 1 181 ? -2.279 7.623 4.666 1.00 98.06 181 ALA A C 1
ATOM 1309 O O . ALA A 1 181 ? -1.504 7.618 3.715 1.00 98.06 181 ALA A O 1
ATOM 1310 N N . ARG A 1 182 ? -3.482 8.221 4.587 1.00 97.75 182 ARG A N 1
ATOM 1311 C CA . ARG A 1 182 ? -3.952 8.859 3.340 1.00 97.75 182 ARG A CA 1
ATOM 1312 C C . ARG A 1 182 ? -3.013 9.974 2.899 1.00 97.75 182 ARG A C 1
ATOM 1314 O O . ARG A 1 182 ? -2.592 9.987 1.752 1.00 97.75 182 ARG A O 1
ATOM 1321 N N . ARG A 1 183 ? -2.670 10.872 3.825 1.00 98.00 183 ARG A N 1
ATOM 1322 C CA . ARG A 1 183 ? -1.779 12.005 3.572 1.00 98.00 183 ARG A CA 1
ATOM 1323 C C . ARG A 1 183 ? -0.398 11.519 3.140 1.00 98.00 183 ARG A C 1
ATOM 1325 O O . ARG A 1 183 ? 0.112 12.002 2.141 1.00 98.00 183 ARG A O 1
ATOM 1332 N N . TYR A 1 184 ? 0.169 10.556 3.866 1.00 98.56 184 TYR A N 1
ATOM 1333 C CA . TYR A 1 184 ? 1.469 9.972 3.535 1.00 98.56 184 TYR A CA 1
ATOM 1334 C C . TYR A 1 184 ? 1.480 9.366 2.122 1.00 98.56 184 TYR A C 1
ATOM 1336 O O . TYR A 1 184 ? 2.367 9.665 1.325 1.00 98.56 184 TYR A O 1
ATOM 1344 N N . LEU A 1 185 ? 0.457 8.574 1.786 1.00 98.38 185 LEU A N 1
ATOM 1345 C CA . LEU A 1 185 ? 0.319 7.958 0.467 1.00 98.38 185 LEU A CA 1
ATOM 1346 C C . LEU A 1 185 ? 0.045 8.993 -0.636 1.00 98.38 185 LEU A C 1
ATOM 1348 O O . LEU A 1 185 ? 0.563 8.857 -1.738 1.00 98.38 185 LEU A O 1
ATOM 1352 N N . GLU A 1 186 ? -0.719 10.052 -0.363 1.00 97.69 186 GLU A N 1
ATOM 1353 C CA . GLU A 1 186 ? -0.918 11.159 -1.306 1.00 97.69 186 GLU A CA 1
ATOM 1354 C C . GLU A 1 186 ? 0.373 11.954 -1.546 1.00 97.69 186 GLU A C 1
ATOM 1356 O O . GLU A 1 186 ? 0.645 12.293 -2.694 1.00 97.69 186 GLU A O 1
ATOM 1361 N N . GLU A 1 187 ? 1.180 12.203 -0.510 1.00 98.38 187 GLU A N 1
ATOM 1362 C CA . GLU A 1 187 ? 2.469 12.903 -0.605 1.00 98.38 187 GLU A CA 1
ATOM 1363 C C . GLU A 1 187 ? 3.517 12.079 -1.375 1.00 98.38 187 GLU A C 1
ATOM 1365 O O . GLU A 1 187 ? 4.147 12.604 -2.293 1.00 98.38 187 GLU A O 1
ATOM 1370 N N . ILE A 1 188 ? 3.682 10.787 -1.061 1.00 98.12 188 ILE A N 1
ATOM 1371 C CA . ILE A 1 188 ? 4.690 9.931 -1.717 1.00 98.12 188 ILE A CA 1
ATOM 1372 C C . ILE A 1 188 ? 4.296 9.522 -3.146 1.00 98.12 188 ILE A C 1
ATOM 1374 O O . ILE A 1 188 ? 5.171 9.316 -3.989 1.00 98.12 188 ILE A O 1
ATOM 1378 N N . LEU A 1 189 ? 2.992 9.437 -3.446 1.00 97.75 189 LEU A N 1
ATOM 1379 C CA . LEU A 1 189 ? 2.490 9.099 -4.782 1.00 97.75 189 LEU A CA 1
ATOM 1380 C C . LEU A 1 189 ? 2.169 10.325 -5.654 1.00 97.75 189 LEU A C 1
ATOM 1382 O O . LEU A 1 189 ? 1.837 10.153 -6.825 1.00 97.75 189 LEU A O 1
ATOM 1386 N N . ALA A 1 190 ? 2.298 11.552 -5.137 1.00 96.88 190 ALA A N 1
ATOM 1387 C CA . ALA A 1 190 ? 2.078 12.782 -5.904 1.00 96.88 190 ALA A CA 1
ATOM 1388 C C . ALA A 1 190 ? 2.864 12.872 -7.235 1.00 96.88 190 ALA A C 1
ATOM 1390 O O . ALA A 1 190 ? 2.273 13.352 -8.200 1.00 96.88 190 ALA A O 1
ATOM 1391 N N . PRO A 1 191 ? 4.127 12.397 -7.352 1.00 96.56 191 PRO A N 1
ATOM 1392 C CA . PRO A 1 191 ? 4.873 12.428 -8.618 1.00 96.56 191 PRO A CA 1
ATOM 1393 C C . PRO A 1 191 ? 4.340 11.494 -9.716 1.00 96.56 191 PRO A C 1
ATOM 1395 O O . PRO A 1 191 ? 4.851 11.532 -10.831 1.00 96.56 191 PRO A O 1
ATOM 1398 N N . TRP A 1 192 ? 3.366 10.636 -9.398 1.00 94.44 192 TRP A N 1
ATOM 1399 C CA . TRP A 1 192 ? 2.854 9.574 -10.269 1.00 94.44 192 TRP A CA 1
ATOM 1400 C C . TRP A 1 192 ? 1.397 9.796 -10.695 1.00 94.44 192 TRP A C 1
ATOM 1402 O O . TRP A 1 192 ? 0.758 8.849 -11.142 1.00 94.44 192 TRP A O 1
ATOM 1412 N N . ARG A 1 193 ? 0.858 11.005 -10.497 1.00 85.62 193 ARG A N 1
ATOM 1413 C CA . ARG A 1 193 ? -0.529 11.394 -10.805 1.00 85.62 193 ARG A CA 1
ATOM 1414 C C . ARG A 1 193 ? -0.661 12.099 -12.151 1.00 85.62 193 ARG A C 1
ATOM 1416 O O . ARG A 1 193 ? 0.285 12.829 -12.514 1.00 85.62 193 ARG A O 1
#

Secondary structure (DSSP, 8-state):
-HHIIIIIS-S---HHHHHHHHHHSPP----------------------------------------------PPP---PPPEEEEEEETTTTEE--SSSHHHHHHHHTTPEETTTTS-SS-B--HHHHHHH-SEEEEESSSS--BTTBSHHHHHSSSS---EEEE-HHHHH--STTHHHHHHHHHHHHGGG-